Protein AF-A0A7R9ZGS0-F1 (afdb_monomer_lite)

Structure (mmCIF, N/CA/C/O backbone):
data_AF-A0A7R9ZGS0-F1
#
_entry.id   AF-A0A7R9ZGS0-F1
#
loop_
_atom_site.group_PDB
_atom_site.id
_atom_site.type_symbol
_atom_site.label_atom_id
_atom_site.label_alt_id
_atom_site.label_comp_id
_atom_site.label_asym_id
_atom_site.label_entity_id
_atom_site.label_seq_id
_atom_site.pdbx_PDB_ins_code
_atom_site.Cartn_x
_atom_site.Cartn_y
_atom_site.Cartn_z
_atom_site.occupancy
_atom_site.B_iso_or_equiv
_atom_site.auth_seq_id
_atom_site.auth_comp_id
_atom_site.auth_asym_id
_atom_site.auth_atom_id
_atom_site.pdbx_PDB_model_num
ATOM 1 N N . VAL A 1 1 ? 5.021 10.167 1.854 1.00 34.78 1 VAL A N 1
ATOM 2 C CA . VAL A 1 1 ? 4.762 11.298 0.928 1.00 34.78 1 VAL A CA 1
ATOM 3 C C . VAL A 1 1 ? 5.461 11.105 -0.419 1.00 34.78 1 VAL A C 1
ATOM 5 O O . VAL A 1 1 ? 4.816 11.327 -1.426 1.00 34.78 1 VAL A O 1
ATOM 8 N N . VAL A 1 2 ? 6.686 10.561 -0.477 1.00 29.55 2 VAL A N 1
ATOM 9 C CA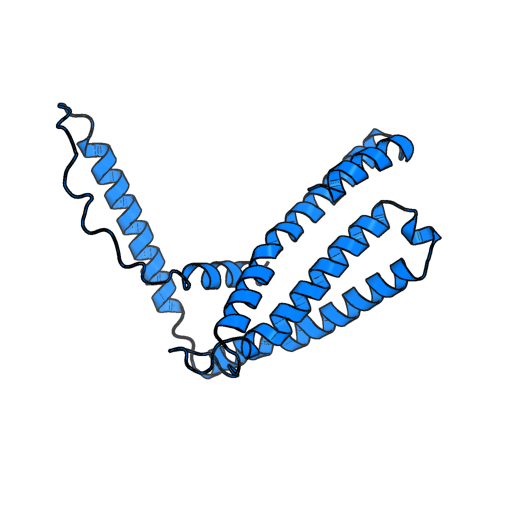 . VAL A 1 2 ? 7.397 10.299 -1.754 1.00 29.55 2 VAL A CA 1
ATOM 10 C C . VAL A 1 2 ? 6.778 9.170 -2.612 1.00 29.55 2 VAL A C 1
ATOM 12 O O . VAL A 1 2 ? 6.803 9.245 -3.833 1.00 29.55 2 VAL A O 1
ATOM 15 N N . SER A 1 3 ? 6.142 8.150 -2.019 1.00 31.11 3 SER A N 1
ATOM 16 C CA . SER A 1 3 ? 5.560 7.027 -2.791 1.00 31.11 3 SER A CA 1
ATOM 17 C C . SER A 1 3 ? 4.167 7.280 -3.384 1.00 31.11 3 SER A C 1
ATOM 19 O O . SER A 1 3 ? 3.707 6.477 -4.191 1.00 31.11 3 SER A O 1
ATOM 21 N N . PHE A 1 4 ? 3.474 8.356 -2.991 1.00 35.25 4 PHE A N 1
ATOM 22 C CA . PHE A 1 4 ? 2.125 8.636 -3.507 1.00 35.25 4 PHE A CA 1
ATOM 23 C C . PHE A 1 4 ? 2.173 9.295 -4.894 1.00 35.25 4 PHE A C 1
ATOM 25 O O . PHE A 1 4 ? 1.313 9.015 -5.724 1.00 35.25 4 PHE A O 1
ATOM 32 N N . GLU A 1 5 ? 3.225 10.068 -5.186 1.00 34.34 5 GLU A N 1
ATOM 33 C CA . GLU A 1 5 ? 3.389 10.722 -6.490 1.00 34.34 5 GLU A CA 1
ATOM 34 C C . GLU A 1 5 ? 3.695 9.742 -7.629 1.00 34.34 5 GLU A C 1
ATOM 36 O O . GLU A 1 5 ? 3.195 9.920 -8.736 1.00 34.34 5 GLU A O 1
ATOM 41 N N . GLN A 1 6 ? 4.423 8.648 -7.377 1.00 39.16 6 GLN A N 1
ATOM 42 C CA . GLN A 1 6 ? 4.693 7.644 -8.420 1.00 39.16 6 GLN A CA 1
ATOM 43 C C . GLN A 1 6 ? 3.421 6.951 -8.931 1.00 39.16 6 GLN A C 1
ATOM 45 O O . GLN A 1 6 ? 3.352 6.545 -10.091 1.00 39.16 6 GLN A O 1
ATOM 50 N N . LYS A 1 7 ? 2.386 6.852 -8.091 1.00 37.50 7 LYS A N 1
ATOM 51 C CA . LYS A 1 7 ? 1.120 6.204 -8.448 1.00 37.50 7 LYS A CA 1
ATOM 52 C C . LYS A 1 7 ? 0.329 6.990 -9.494 1.00 37.50 7 LYS A C 1
ATOM 54 O O . LYS A 1 7 ? -0.403 6.398 -10.281 1.00 37.50 7 LYS A O 1
ATOM 59 N N . GLN A 1 8 ? 0.488 8.311 -9.510 1.00 33.06 8 GLN A N 1
ATOM 60 C CA . GLN A 1 8 ? -0.283 9.202 -10.373 1.00 33.06 8 GLN A CA 1
ATOM 61 C C . GLN A 1 8 ? 0.219 9.195 -11.825 1.00 33.06 8 GLN A C 1
ATOM 63 O O . GLN A 1 8 ? -0.547 9.484 -12.742 1.00 33.06 8 GLN A O 1
ATOM 68 N N . TYR A 1 9 ? 1.471 8.788 -12.051 1.00 38.03 9 TYR A N 1
ATOM 69 C CA . TYR A 1 9 ? 2.039 8.669 -13.395 1.00 38.03 9 TYR A CA 1
ATOM 70 C C . TYR A 1 9 ? 1.658 7.363 -14.095 1.00 38.03 9 TYR A C 1
ATOM 72 O O . TYR A 1 9 ? 1.432 7.370 -15.301 1.00 38.03 9 TYR A O 1
ATOM 80 N N . PHE A 1 10 ? 1.504 6.262 -13.355 1.00 39.16 10 PHE A N 1
ATOM 81 C CA . PHE A 1 10 ? 1.237 4.955 -13.961 1.00 39.16 10 PHE A CA 1
ATOM 82 C C . PHE A 1 10 ? -0.197 4.814 -14.504 1.00 39.16 10 PHE A C 1
ATOM 84 O O . PHE A 1 10 ? -0.421 4.147 -15.509 1.00 39.16 10 PHE A O 1
ATOM 91 N N . VAL A 1 11 ? -1.173 5.492 -13.887 1.00 40.41 11 VAL A N 1
ATOM 92 C CA . VAL A 1 11 ? -2.586 5.442 -14.316 1.00 40.41 11 VAL A CA 1
ATOM 93 C C . VAL A 1 11 ? -2.835 6.262 -15.593 1.00 40.41 11 VAL A C 1
ATOM 95 O O . VAL A 1 11 ? -3.711 5.921 -16.380 1.00 40.41 11 VAL A O 1
ATOM 98 N N . ASN A 1 12 ? -2.028 7.293 -15.866 1.00 32.44 12 ASN A N 1
ATOM 99 C CA . ASN A 1 12 ? -2.207 8.147 -17.049 1.00 32.44 12 ASN A CA 1
ATOM 100 C C . ASN A 1 12 ? -1.561 7.592 -18.332 1.00 32.44 12 ASN A C 1
ATOM 102 O O . ASN A 1 12 ? -1.788 8.140 -19.409 1.00 32.44 12 ASN A O 1
ATOM 106 N N . SER A 1 13 ? -0.776 6.513 -18.248 1.00 36.22 13 SER A N 1
ATOM 107 C CA . SER A 1 13 ? -0.133 5.883 -19.414 1.00 36.22 13 SER A CA 1
ATOM 108 C C . SER A 1 13 ? -0.947 4.738 -20.021 1.00 36.22 13 SER A C 1
ATOM 110 O O . SER A 1 13 ? -0.598 4.246 -21.090 1.00 36.22 13 SER A O 1
ATOM 112 N N .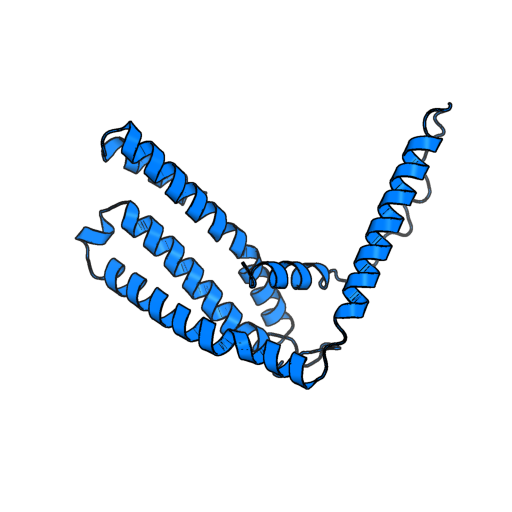 PHE A 1 14 ? -2.039 4.328 -19.372 1.00 40.94 14 PHE A N 1
ATOM 113 C CA . PHE A 1 14 ? -2.861 3.185 -19.773 1.00 40.94 14 PHE A CA 1
ATOM 114 C C . PHE A 1 14 ? -4.237 3.631 -20.283 1.00 40.94 14 PHE A C 1
AT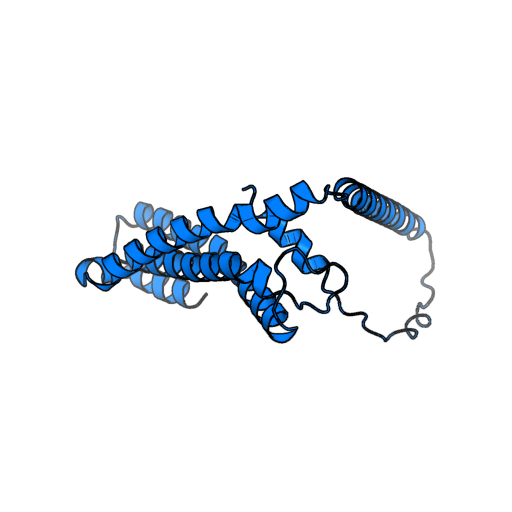OM 116 O O . PHE A 1 14 ? -5.277 3.118 -19.882 1.00 40.94 14 PHE A O 1
ATOM 123 N N . SER A 1 15 ? -4.248 4.623 -21.174 1.00 30.03 15 SER A N 1
ATOM 124 C CA . SER A 1 15 ? -5.396 4.819 -22.055 1.00 30.03 15 SER A CA 1
ATOM 125 C C . SER A 1 15 ? -5.156 3.957 -23.297 1.00 30.03 15 SER A C 1
ATOM 127 O O . SER A 1 15 ? -4.202 4.235 -24.032 1.00 30.03 15 SER A O 1
ATOM 129 N N . PRO A 1 16 ? -5.940 2.892 -23.547 1.00 34.31 16 PRO A N 1
ATOM 130 C CA . PRO A 1 16 ? -5.864 2.194 -24.823 1.00 34.31 16 PRO A CA 1
ATOM 131 C C . PRO A 1 16 ? -6.170 3.195 -25.952 1.00 34.31 16 PRO A C 1
ATOM 133 O O . PRO A 1 16 ? -6.949 4.129 -25.743 1.00 34.31 16 PRO A O 1
ATOM 136 N N . PRO A 1 17 ? -5.602 3.040 -27.162 1.00 37.16 17 PRO A N 1
ATOM 137 C CA . PRO A 1 17 ? -6.008 3.851 -28.297 1.00 37.16 17 PRO A CA 1
ATOM 138 C C . PRO A 1 17 ? -7.429 3.440 -28.688 1.00 37.16 17 PRO A C 1
ATOM 140 O O . PRO A 1 17 ? -7.644 2.558 -29.521 1.00 37.16 17 PRO A O 1
ATOM 143 N N . THR A 1 18 ? -8.421 4.072 -28.067 1.00 36.41 18 THR A N 1
ATOM 144 C CA . THR A 1 18 ? -9.817 3.958 -28.464 1.00 36.41 18 THR A CA 1
ATOM 145 C C . THR A 1 18 ? -9.934 4.561 -29.860 1.00 36.41 18 THR A C 1
ATOM 147 O O . THR A 1 18 ? -10.017 5.774 -30.048 1.00 36.41 18 THR A O 1
ATOM 150 N N . LYS A 1 19 ? -9.906 3.697 -30.878 1.00 46.72 19 LYS A N 1
ATOM 151 C CA . LYS A 1 19 ? -10.499 4.004 -32.179 1.00 46.72 19 LYS A CA 1
ATOM 152 C C . LYS A 1 19 ? -11.974 4.353 -31.939 1.00 46.72 19 LYS A C 1
ATOM 154 O O . LYS A 1 19 ? -12.621 3.660 -31.163 1.00 46.72 19 LYS A O 1
ATOM 159 N N . LEU A 1 20 ? -12.474 5.365 -32.661 1.00 41.56 20 LEU A N 1
ATOM 160 C CA . LEU A 1 20 ? -13.801 6.025 -32.597 1.00 41.56 20 LEU A CA 1
ATOM 161 C C . LEU A 1 20 ? -13.767 7.293 -31.724 1.00 41.56 20 LEU A C 1
ATOM 163 O O . LEU A 1 20 ? -13.728 7.225 -30.507 1.00 41.56 20 LEU A O 1
ATOM 167 N N . ARG A 1 21 ? -13.806 8.504 -32.291 1.00 39.44 21 ARG A N 1
ATOM 168 C CA . ARG A 1 21 ? -14.975 9.029 -33.015 1.00 39.44 21 ARG A CA 1
ATOM 169 C C . ARG A 1 21 ? -14.570 10.219 -33.902 1.00 39.44 21 ARG A C 1
ATOM 171 O O . ARG A 1 21 ? -14.393 11.330 -33.419 1.00 39.44 21 ARG A O 1
ATOM 178 N N . ALA A 1 22 ? -14.502 10.008 -35.214 1.00 38.19 22 ALA A N 1
ATOM 179 C CA . ALA A 1 22 ? -14.403 11.074 -36.219 1.00 38.19 22 ALA A CA 1
ATOM 180 C C . ALA A 1 22 ? -15.781 11.697 -36.563 1.00 38.19 22 ALA A C 1
ATOM 182 O O . ALA A 1 22 ? -15.993 12.188 -37.664 1.00 38.19 22 ALA A O 1
ATOM 183 N N . SER A 1 23 ? -16.751 11.660 -35.643 1.00 42.78 23 SER A N 1
ATOM 184 C CA . SER A 1 23 ? -18.153 12.022 -35.913 1.00 42.78 23 SER A CA 1
ATOM 185 C C . SER A 1 23 ? -18.768 12.933 -34.845 1.00 42.78 23 SER A C 1
ATOM 187 O O . SER A 1 23 ? -19.890 12.722 -34.391 1.00 42.78 23 SER A O 1
ATOM 189 N N . GLN A 1 24 ? -18.036 13.974 -34.439 1.00 42.84 24 GLN A N 1
ATOM 190 C CA . GLN A 1 24 ? -18.572 15.090 -33.635 1.00 42.84 24 GLN A CA 1
ATOM 191 C C . GLN A 1 24 ? -18.273 16.469 -34.251 1.00 42.84 24 GLN A C 1
ATOM 193 O O . GLN A 1 24 ? -18.355 17.484 -33.571 1.00 42.84 24 GLN A O 1
ATOM 198 N N . LEU A 1 25 ? -17.954 16.534 -35.549 1.00 41.81 25 LEU A N 1
ATOM 199 C CA . LEU A 1 25 ? -17.671 17.804 -36.235 1.00 41.81 25 LEU A CA 1
ATOM 200 C C . LEU A 1 25 ? -18.922 18.501 -36.791 1.00 41.81 25 LEU A C 1
ATOM 202 O O . LEU A 1 25 ? -18.803 19.455 -37.550 1.00 41.81 25 LEU A O 1
ATOM 206 N N . ASN A 1 26 ? -20.128 18.045 -36.447 1.00 41.91 26 ASN A N 1
ATOM 207 C CA . ASN A 1 26 ? -21.338 18.614 -37.026 1.00 41.91 26 ASN A CA 1
ATOM 208 C C . ASN A 1 26 ? -22.511 18.596 -36.045 1.00 41.91 26 ASN A C 1
ATOM 210 O O . ASN A 1 26 ? -23.359 17.715 -36.115 1.00 41.91 26 ASN A O 1
ATOM 214 N N . GLN A 1 27 ? -22.508 19.540 -35.100 1.00 45.31 27 GLN A N 1
ATOM 215 C CA . GLN A 1 27 ? -23.708 20.167 -34.526 1.00 45.31 27 GLN A CA 1
ATOM 216 C C . GLN A 1 27 ? -23.286 21.250 -33.520 1.00 45.31 27 GLN A C 1
ATOM 218 O O . GLN A 1 27 ? -23.394 21.098 -32.307 1.00 45.31 27 GLN A O 1
ATOM 223 N N . GLN A 1 28 ? -22.801 22.384 -34.024 1.00 41.00 28 GLN A N 1
ATOM 224 C CA . GLN A 1 28 ? -22.769 23.618 -33.240 1.00 41.00 28 GLN A CA 1
ATOM 225 C C . GLN A 1 28 ? -23.588 24.673 -33.980 1.00 41.00 28 GLN A C 1
ATOM 227 O O . GLN A 1 28 ? -23.135 25.317 -34.921 1.00 41.00 28 GLN A O 1
ATOM 232 N N . LYS A 1 29 ? -24.854 24.760 -33.564 1.00 40.69 29 LYS A N 1
ATOM 233 C CA . LYS A 1 29 ? -25.824 25.785 -33.952 1.00 40.69 29 LYS A CA 1
ATOM 234 C C . LYS A 1 29 ? -25.262 27.166 -33.569 1.00 40.69 29 LYS A C 1
ATOM 236 O O . LYS A 1 29 ? -24.751 27.299 -32.455 1.00 40.69 29 LYS A O 1
ATOM 241 N N . PRO A 1 30 ? -25.335 28.184 -34.442 1.00 41.28 30 PRO A N 1
ATOM 242 C CA . PRO A 1 30 ? -24.741 29.482 -34.163 1.00 41.28 30 PRO A CA 1
ATOM 243 C C . PRO A 1 30 ? -25.625 30.235 -33.166 1.00 41.28 30 PRO A C 1
ATOM 245 O O . PRO A 1 30 ? -26.750 30.611 -33.485 1.00 41.28 30 PRO A O 1
ATOM 248 N N . ILE A 1 31 ? -25.121 30.439 -31.948 1.00 48.91 31 ILE A N 1
ATOM 249 C CA . ILE A 1 31 ? -25.657 31.434 -31.016 1.00 48.91 31 ILE A CA 1
ATOM 250 C C . ILE A 1 31 ? -24.770 32.669 -31.149 1.00 48.91 31 ILE A C 1
ATOM 252 O O . ILE A 1 31 ? -23.561 32.630 -30.923 1.00 48.91 31 ILE A O 1
ATOM 256 N N . THR A 1 32 ? -25.391 33.749 -31.598 1.00 48.12 32 THR A N 1
ATOM 257 C CA . THR A 1 32 ? -24.817 35.076 -31.785 1.00 48.12 32 THR A CA 1
ATOM 258 C C . THR A 1 32 ? -24.399 35.733 -30.468 1.00 48.12 32 THR A C 1
ATOM 260 O O . THR A 1 32 ? -25.123 35.686 -29.480 1.00 48.12 32 THR A O 1
ATOM 263 N N . SER A 1 33 ? -23.297 36.482 -30.570 1.00 44.34 33 SER A N 1
ATOM 264 C CA . SER A 1 33 ? -22.975 37.720 -29.843 1.00 44.34 33 SER A CA 1
ATOM 265 C C . SER A 1 33 ? -21.997 37.659 -28.651 1.00 44.34 33 SER A C 1
ATOM 267 O O . SER A 1 33 ? -22.342 37.429 -27.496 1.00 44.34 33 SER A O 1
ATOM 269 N N . THR A 1 34 ? -20.740 37.970 -28.993 1.00 48.94 34 THR A N 1
ATOM 270 C CA . THR A 1 34 ? -19.812 38.913 -28.321 1.00 48.94 34 THR A CA 1
ATOM 271 C C . THR A 1 34 ? -19.234 38.637 -26.927 1.00 48.94 34 THR A C 1
ATOM 273 O O . THR A 1 34 ? -18.293 39.332 -26.568 1.00 48.94 34 THR A O 1
ATOM 276 N N . ALA A 1 35 ? -19.656 37.611 -26.181 1.00 47.62 35 ALA A N 1
ATOM 277 C CA . ALA A 1 35 ? -18.989 37.217 -24.917 1.00 47.62 35 ALA A CA 1
ATOM 278 C C . ALA A 1 35 ? -18.091 35.961 -25.039 1.00 47.62 35 ALA A C 1
ATOM 280 O O . ALA A 1 35 ? -17.424 35.549 -24.093 1.00 47.62 35 ALA A O 1
ATOM 281 N N . HIS A 1 36 ? -18.072 35.325 -26.213 1.00 48.19 36 HIS A N 1
ATOM 282 C CA . HIS A 1 36 ? -17.522 33.977 -26.406 1.00 48.19 36 HIS A CA 1
ATOM 283 C C . HIS A 1 36 ? -16.053 33.924 -26.866 1.00 48.19 36 HIS A C 1
ATOM 285 O O . HIS A 1 36 ? -15.457 32.843 -26.897 1.00 48.19 36 HIS A O 1
ATOM 291 N N . THR A 1 37 ? -15.466 35.063 -27.241 1.00 53.09 37 THR A N 1
ATOM 292 C CA . THR A 1 37 ? -14.063 35.163 -27.675 1.00 53.09 37 THR A CA 1
ATOM 293 C C . THR A 1 37 ? -13.084 35.128 -26.503 1.00 53.09 37 THR A C 1
ATOM 295 O O . THR A 1 37 ? -11.995 34.585 -26.663 1.00 53.09 37 THR A O 1
ATOM 298 N N . ASP A 1 38 ? -13.492 35.604 -25.323 1.00 53.66 38 ASP A N 1
ATOM 299 C CA . ASP A 1 38 ? -12.622 35.717 -24.142 1.00 53.66 38 ASP A CA 1
ATOM 300 C C . ASP A 1 38 ? -12.478 34.387 -23.371 1.00 53.66 38 ASP A C 1
ATOM 302 O O . ASP A 1 38 ? -11.402 33.990 -22.930 1.00 53.66 38 ASP A O 1
ATOM 306 N N . VAL A 1 39 ? -13.548 33.586 -23.308 1.00 59.41 39 VAL A N 1
ATOM 307 C CA . VAL A 1 39 ? -13.488 3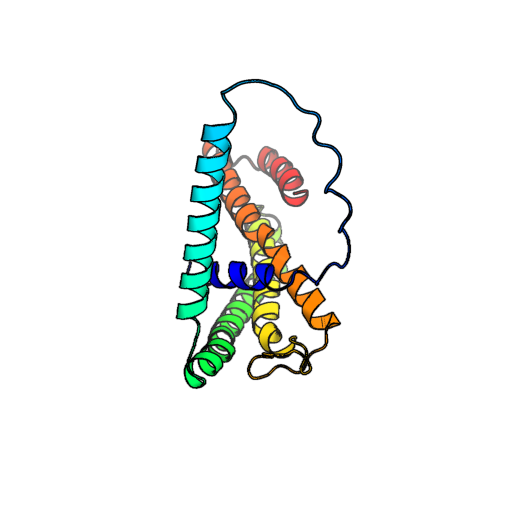2.243 -22.697 1.00 59.41 39 VAL A CA 1
ATOM 308 C C . VAL A 1 39 ? -12.657 31.282 -23.555 1.00 59.41 39 VAL A C 1
ATOM 310 O O . VAL A 1 39 ? -11.927 30.442 -23.031 1.00 59.41 39 VAL A O 1
ATOM 313 N N . ARG A 1 40 ? -12.724 31.402 -24.889 1.00 60.44 40 ARG A N 1
ATOM 314 C CA . ARG A 1 40 ? -11.933 30.553 -25.794 1.00 60.44 40 ARG A CA 1
ATOM 315 C C . ARG A 1 40 ? -10.441 30.850 -25.702 1.00 60.44 40 ARG A C 1
ATOM 317 O O . ARG A 1 40 ? -9.669 29.896 -25.684 1.00 60.44 40 ARG A O 1
ATOM 324 N N . SER A 1 41 ? -10.036 32.118 -25.621 1.00 61.19 41 SER A N 1
ATOM 325 C CA . SER A 1 41 ? -8.628 32.494 -25.441 1.00 61.19 41 SER A CA 1
ATOM 326 C C . SER A 1 41 ? -8.100 32.056 -24.071 1.00 61.19 41 SER A C 1
ATOM 328 O O . SER A 1 41 ? -6.994 31.519 -24.014 1.00 61.19 41 SER A O 1
ATOM 330 N N . ALA A 1 42 ? -8.898 32.168 -23.001 1.00 63.91 42 ALA A N 1
ATOM 331 C CA . ALA A 1 42 ? -8.538 31.682 -21.665 1.00 63.91 42 ALA A CA 1
ATOM 332 C C . ALA A 1 42 ? -8.351 30.153 -21.617 1.00 63.91 42 ALA A C 1
ATOM 334 O O . ALA A 1 42 ? -7.345 29.662 -21.102 1.00 63.91 42 ALA A O 1
ATOM 335 N N . VAL A 1 43 ? -9.263 29.388 -22.228 1.00 68.25 43 VAL A N 1
ATOM 336 C CA . VAL A 1 43 ? -9.162 27.919 -22.314 1.00 68.25 43 VAL A CA 1
ATOM 337 C C . VAL A 1 43 ? -7.979 27.486 -23.190 1.00 68.25 43 VAL A C 1
ATOM 339 O O . VAL A 1 43 ? -7.289 26.524 -22.855 1.00 68.25 43 VAL A O 1
ATOM 342 N N . LEU A 1 44 ? -7.681 28.203 -24.279 1.00 72.81 44 LEU A N 1
ATOM 343 C CA . LEU A 1 44 ? -6.499 27.941 -25.111 1.00 72.81 44 LEU A CA 1
ATOM 344 C C . LEU A 1 44 ? -5.197 28.224 -24.354 1.00 72.81 44 LEU A C 1
ATOM 346 O O . LEU A 1 44 ? -4.286 27.402 -24.405 1.00 72.81 44 LEU A O 1
ATOM 350 N N . GLN A 1 45 ? -5.129 29.327 -23.602 1.00 74.06 45 GLN A N 1
ATOM 351 C CA . GLN A 1 45 ? -4.000 29.648 -22.719 1.00 74.06 45 GLN A CA 1
ATOM 352 C C . GLN A 1 45 ? -3.796 28.561 -21.660 1.00 74.06 45 GLN A C 1
ATOM 354 O O . GLN A 1 45 ? -2.667 28.128 -21.427 1.00 74.06 45 GLN A O 1
ATOM 359 N N . GLN A 1 46 ? -4.880 28.077 -21.050 1.00 74.00 46 GLN A N 1
ATOM 360 C CA . GLN A 1 46 ? -4.821 27.047 -20.019 1.00 74.00 46 GLN A CA 1
ATOM 361 C C . GLN A 1 46 ? -4.395 25.689 -20.590 1.00 74.00 46 GLN A C 1
ATOM 363 O O . GLN A 1 46 ? -3.496 25.056 -20.041 1.00 74.00 46 GLN A O 1
ATOM 368 N N . ASN A 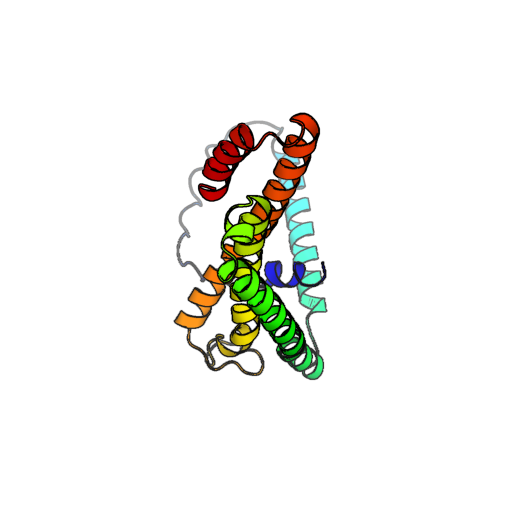1 47 ? -4.935 25.285 -21.741 1.00 70.62 47 ASN A N 1
ATOM 369 C CA . ASN A 1 47 ? -4.513 24.067 -22.435 1.00 70.62 47 ASN A CA 1
ATOM 370 C C . ASN A 1 47 ? -3.057 24.147 -22.912 1.00 70.62 47 ASN A C 1
ATOM 372 O O . ASN A 1 47 ? -2.341 23.151 -22.849 1.00 70.62 47 ASN A O 1
ATOM 376 N N . LEU A 1 48 ? -2.581 25.313 -23.357 1.00 77.88 48 LEU A N 1
ATOM 377 C CA . LEU A 1 48 ? -1.184 25.490 -23.755 1.00 77.88 48 LEU A CA 1
ATOM 378 C C . LEU A 1 48 ? -0.242 25.354 -22.551 1.00 77.88 48 LEU A C 1
ATOM 380 O O . LEU A 1 48 ? 0.765 24.659 -22.646 1.00 77.88 48 LEU A O 1
ATOM 384 N N . ARG A 1 49 ? -0.597 25.954 -21.404 1.00 75.25 49 ARG A N 1
ATOM 385 C CA . ARG A 1 49 ? 0.157 25.807 -20.148 1.00 75.25 49 ARG A CA 1
ATOM 386 C C . ARG A 1 49 ? 0.177 24.358 -19.670 1.00 75.25 49 ARG A C 1
ATOM 388 O O . ARG A 1 49 ? 1.241 23.863 -19.321 1.00 75.25 49 ARG A O 1
ATOM 395 N N . ILE A 1 50 ? -0.962 23.666 -19.713 1.00 73.56 50 ILE A N 1
ATOM 396 C CA . ILE A 1 50 ? -1.059 22.244 -19.351 1.00 73.56 50 ILE A CA 1
ATOM 397 C C . ILE A 1 50 ? -0.178 21.392 -20.275 1.00 73.56 50 ILE A C 1
ATOM 399 O O . ILE A 1 50 ? 0.621 20.597 -19.791 1.00 73.56 50 ILE A O 1
ATOM 403 N N . ASN A 1 51 ? -0.242 21.603 -21.593 1.00 70.69 51 ASN A N 1
ATOM 404 C CA . ASN A 1 51 ? 0.587 20.872 -22.556 1.00 70.69 51 ASN A CA 1
ATOM 405 C C . ASN A 1 51 ? 2.088 21.160 -22.388 1.00 70.69 51 ASN A C 1
ATOM 407 O O . ASN A 1 51 ? 2.907 20.255 -22.548 1.00 70.69 51 ASN A O 1
ATOM 411 N N . LEU A 1 52 ? 2.462 22.397 -22.048 1.00 72.25 52 LEU A N 1
ATOM 412 C CA . LEU A 1 52 ? 3.854 22.781 -21.809 1.00 72.25 52 LEU A CA 1
ATOM 413 C C . LEU A 1 52 ? 4.398 22.157 -20.515 1.00 72.25 52 LEU A C 1
ATOM 415 O O . LEU A 1 52 ? 5.511 21.642 -20.514 1.00 72.25 52 LEU A O 1
ATOM 419 N N . VAL A 1 53 ? 3.599 22.143 -19.442 1.00 72.94 53 VAL A N 1
ATOM 420 C CA . VAL A 1 53 ? 3.947 21.483 -18.173 1.00 72.94 53 VAL A CA 1
ATOM 421 C C . VAL A 1 53 ? 4.047 19.969 -18.364 1.00 72.94 53 VAL A C 1
ATOM 423 O O . VAL A 1 53 ? 5.036 19.377 -17.945 1.00 72.94 53 VAL A O 1
ATOM 426 N N . CYS A 1 54 ? 3.107 19.339 -19.076 1.00 62.09 54 CYS A N 1
ATOM 427 C CA . CYS A 1 54 ? 3.191 17.912 -19.405 1.00 62.09 54 CYS A CA 1
ATOM 428 C C . CYS A 1 54 ? 4.448 17.572 -20.220 1.00 62.09 54 CYS A C 1
ATOM 430 O O . CYS A 1 54 ? 5.117 16.584 -19.921 1.00 62.09 54 CYS A O 1
ATOM 432 N N . ARG A 1 55 ? 4.822 18.404 -21.203 1.00 61.25 55 ARG A N 1
ATOM 433 C CA . ARG A 1 55 ? 6.060 18.202 -21.973 1.00 61.25 55 ARG A CA 1
ATOM 434 C C . ARG A 1 55 ? 7.320 18.430 -21.139 1.00 61.25 55 ARG A C 1
ATOM 436 O O . ARG A 1 55 ? 8.266 17.662 -21.276 1.00 61.25 55 ARG A O 1
ATOM 443 N N . ALA A 1 56 ? 7.335 19.432 -20.260 1.00 59.91 56 ALA A N 1
ATOM 444 C CA . ALA A 1 56 ? 8.454 19.669 -19.348 1.00 59.91 56 ALA A CA 1
ATOM 445 C C . ALA A 1 56 ? 8.647 18.500 -18.364 1.00 59.91 56 ALA A C 1
ATOM 447 O O . ALA A 1 56 ? 9.780 18.114 -18.093 1.00 59.91 56 ALA A O 1
ATOM 448 N N . ILE A 1 57 ? 7.554 17.883 -17.904 1.00 59.41 57 ILE A N 1
ATOM 449 C CA . ILE A 1 57 ? 7.586 16.675 -17.067 1.00 59.41 57 ILE A CA 1
ATOM 450 C C . ILE A 1 57 ? 8.083 15.447 -17.857 1.00 59.41 57 ILE A C 1
ATOM 452 O O . ILE A 1 57 ? 8.801 14.619 -17.307 1.00 59.41 57 ILE A O 1
ATOM 456 N N . GLN A 1 58 ? 7.771 15.325 -19.154 1.00 55.28 58 GLN A N 1
ATOM 457 C CA . GLN A 1 58 ? 8.291 14.221 -19.978 1.00 55.28 58 GLN A CA 1
ATOM 458 C C . GLN A 1 58 ? 9.801 14.316 -20.247 1.00 55.28 58 GLN A C 1
ATOM 460 O O . GLN A 1 58 ? 10.453 13.285 -20.398 1.00 55.28 58 GLN A O 1
ATOM 465 N N . VAL A 1 59 ? 10.377 15.523 -20.296 1.00 55.19 59 VAL A N 1
ATOM 466 C CA . VAL A 1 59 ? 11.813 15.713 -20.577 1.00 55.19 59 VAL A CA 1
ATOM 467 C C . VAL A 1 59 ? 12.693 15.436 -19.347 1.00 55.19 59 VAL A C 1
ATOM 469 O O . VAL A 1 59 ? 13.843 15.035 -19.505 1.00 55.19 59 VAL A O 1
ATOM 472 N N . THR A 1 60 ? 12.171 15.549 -18.122 1.00 49.47 60 THR A N 1
ATOM 473 C CA . THR A 1 60 ? 12.939 15.267 -16.891 1.00 49.47 60 THR A CA 1
ATOM 474 C C . THR A 1 60 ? 13.036 13.778 -16.528 1.00 49.47 60 THR A C 1
ATOM 476 O O . THR A 1 60 ? 13.784 13.431 -15.617 1.00 49.47 60 THR A O 1
ATOM 479 N N . MET A 1 61 ? 12.346 12.883 -17.248 1.00 58.25 61 MET A N 1
ATOM 480 C CA . MET A 1 61 ? 12.357 11.427 -17.011 1.00 58.25 61 MET A CA 1
ATOM 481 C C . MET A 1 61 ? 13.155 10.624 -18.053 1.00 58.25 61 MET A C 1
ATOM 483 O O . MET A 1 61 ? 12.918 9.434 -18.245 1.00 58.25 61 MET A O 1
ATOM 487 N N . GLN A 1 62 ? 14.155 11.225 -18.699 1.00 58.28 62 GLN A N 1
ATOM 488 C CA . GLN A 1 62 ? 15.222 10.448 -19.346 1.00 58.28 62 GLN A CA 1
ATOM 489 C C . GLN A 1 62 ? 16.174 9.945 -18.253 1.00 58.28 62 GLN A C 1
ATOM 491 O O . GLN A 1 62 ? 17.292 10.431 -18.089 1.00 58.28 62 GLN A O 1
ATOM 496 N N . LEU A 1 63 ? 15.681 9.028 -17.420 1.00 68.44 63 LEU A N 1
ATOM 497 C CA . LEU A 1 63 ? 16.502 8.388 -16.407 1.00 68.44 63 LEU A CA 1
ATOM 498 C C . LEU A 1 63 ? 17.578 7.555 -17.089 1.00 68.44 63 LEU A C 1
ATOM 500 O O . LEU A 1 63 ? 17.288 6.769 -17.990 1.00 68.44 63 LEU A O 1
ATOM 504 N N . THR A 1 64 ? 18.813 7.694 -16.613 1.00 78.44 64 THR A N 1
ATOM 505 C CA . THR A 1 64 ? 19.895 6.804 -17.045 1.00 78.44 64 THR A CA 1
ATOM 506 C C . THR A 1 64 ? 19.544 5.359 -16.700 1.00 78.44 64 THR A C 1
ATOM 508 O O . THR A 1 64 ? 18.853 5.086 -15.715 1.00 78.44 64 THR A O 1
ATOM 511 N N . ASP A 1 65 ? 20.063 4.404 -17.471 1.00 78.25 65 ASP A N 1
ATOM 512 C CA . ASP A 1 65 ? 19.766 2.977 -17.289 1.00 78.25 65 ASP A CA 1
ATOM 513 C C . ASP A 1 65 ? 20.007 2.485 -15.854 1.00 78.25 65 ASP A C 1
ATOM 515 O O . ASP A 1 65 ? 19.263 1.649 -15.337 1.00 78.25 65 ASP A O 1
ATOM 519 N N . GLY A 1 66 ? 21.019 3.038 -15.176 1.00 79.38 66 GLY A N 1
ATOM 520 C CA . GLY A 1 66 ? 21.298 2.753 -13.768 1.00 79.38 66 GLY A CA 1
ATOM 521 C C . GLY A 1 66 ? 20.201 3.244 -12.818 1.00 79.38 66 GLY A C 1
ATOM 522 O O . GLY A 1 66 ? 19.821 2.526 -11.894 1.00 79.38 66 GLY A O 1
ATOM 523 N N . GLN A 1 67 ? 19.640 4.428 -13.066 1.00 81.00 67 GLN A N 1
ATOM 524 C CA . GLN A 1 67 ? 18.542 4.979 -12.270 1.00 81.00 67 GLN A CA 1
ATOM 525 C C . GLN A 1 67 ? 17.252 4.173 -12.481 1.00 81.00 67 GLN A C 1
ATOM 527 O O . GLN A 1 67 ? 16.563 3.866 -11.509 1.00 81.00 67 GLN A O 1
ATOM 532 N N . ASN A 1 68 ? 16.970 3.744 -13.716 1.00 78.31 68 ASN A N 1
ATOM 533 C CA . ASN A 1 68 ? 15.819 2.887 -14.027 1.00 78.31 68 ASN A CA 1
ATOM 534 C C . ASN A 1 68 ? 15.896 1.533 -13.308 1.00 78.31 68 ASN A C 1
ATOM 536 O O . ASN A 1 68 ? 14.902 1.063 -12.751 1.00 78.31 68 ASN A O 1
ATOM 540 N N . LYS A 1 69 ? 17.089 0.927 -13.246 1.00 80.31 69 LYS A N 1
ATOM 541 C CA . LYS A 1 69 ? 17.318 -0.290 -12.452 1.00 80.31 69 LYS A CA 1
ATOM 542 C C . LYS A 1 69 ? 17.113 -0.029 -10.962 1.00 80.31 69 LYS A C 1
ATOM 544 O O . LYS A 1 69 ? 16.415 -0.793 -10.301 1.00 80.31 69 LYS A O 1
ATOM 549 N N . ALA A 1 70 ? 17.674 1.055 -10.430 1.00 84.44 70 ALA A N 1
ATOM 550 C CA . ALA A 1 70 ? 17.540 1.386 -9.015 1.00 84.44 70 ALA A CA 1
ATOM 551 C C . ALA A 1 70 ? 16.069 1.565 -8.602 1.00 84.44 70 ALA A C 1
ATOM 553 O O . ALA A 1 70 ? 15.660 1.015 -7.584 1.00 84.44 70 ALA A O 1
ATOM 554 N N . LEU A 1 71 ? 15.251 2.243 -9.410 1.00 81.31 71 LEU A N 1
ATOM 555 C CA . LEU A 1 71 ? 13.818 2.420 -9.146 1.00 81.31 71 LEU A CA 1
ATOM 556 C C . LEU A 1 71 ? 13.022 1.115 -9.144 1.00 81.31 71 LEU A C 1
ATOM 558 O O . LEU A 1 71 ? 12.089 0.979 -8.356 1.00 81.31 71 LEU A O 1
ATOM 562 N N . ALA A 1 72 ? 13.403 0.142 -9.972 1.00 81.12 72 ALA A N 1
ATOM 563 C CA . ALA A 1 72 ? 12.755 -1.166 -9.990 1.00 81.12 72 ALA A CA 1
ATOM 564 C C . ALA A 1 72 ? 13.026 -1.975 -8.704 1.00 81.12 72 ALA A C 1
ATOM 566 O O . ALA A 1 72 ? 12.152 -2.697 -8.217 1.00 81.12 72 ALA A O 1
ATOM 567 N N . PHE A 1 73 ? 14.227 -1.852 -8.127 1.00 83.00 73 PHE A N 1
ATOM 568 C CA . PHE A 1 73 ? 14.641 -2.641 -6.959 1.00 83.00 73 PHE A CA 1
ATOM 569 C C . PHE A 1 73 ? 14.478 -1.921 -5.616 1.00 83.00 73 PHE A C 1
ATOM 571 O O . PHE A 1 73 ? 14.228 -2.585 -4.611 1.00 83.00 73 PHE A O 1
ATOM 578 N N . ALA A 1 74 ? 14.551 -0.590 -5.584 1.00 87.12 74 ALA A N 1
ATOM 579 C CA . ALA A 1 74 ? 14.429 0.218 -4.371 1.00 87.12 74 ALA A CA 1
ATOM 580 C C . ALA A 1 74 ? 13.171 -0.067 -3.523 1.00 87.12 74 ALA A C 1
ATOM 582 O O . ALA A 1 74 ? 13.305 -0.153 -2.300 1.00 87.12 74 ALA A O 1
ATOM 583 N N . PRO A 1 75 ? 11.959 -0.256 -4.091 1.00 86.00 75 PRO A N 1
ATOM 584 C CA . PRO A 1 75 ? 10.775 -0.488 -3.268 1.00 86.00 75 PRO A CA 1
ATOM 585 C C . PRO A 1 75 ? 10.722 -1.898 -2.662 1.00 86.00 75 PRO A C 1
ATOM 587 O O . PRO A 1 75 ? 10.003 -2.097 -1.687 1.00 86.00 75 PRO A O 1
ATOM 590 N N . LYS A 1 76 ? 11.481 -2.876 -3.179 1.00 86.94 76 LYS A N 1
ATOM 591 C CA . LYS A 1 76 ? 11.407 -4.279 -2.734 1.00 86.94 76 LYS A CA 1
ATOM 592 C C . LYS A 1 76 ? 11.772 -4.481 -1.252 1.00 86.94 76 LYS A C 1
ATOM 594 O O . LYS A 1 76 ? 10.938 -5.040 -0.541 1.00 86.94 76 LYS A O 1
ATOM 599 N N . PRO A 1 77 ? 12.938 -4.030 -0.739 1.00 89.81 77 PRO A N 1
ATOM 600 C CA . PRO A 1 77 ? 13.282 -4.216 0.676 1.00 89.81 77 PRO A CA 1
ATOM 601 C C . PRO A 1 77 ? 12.363 -3.432 1.622 1.00 89.81 77 PRO A C 1
ATOM 603 O O . PRO A 1 77 ? 12.059 -3.890 2.721 1.00 89.81 77 PRO A O 1
ATOM 606 N N . SER A 1 78 ? 11.874 -2.262 1.200 1.00 89.19 78 SER A N 1
ATOM 607 C CA . SER A 1 78 ? 10.897 -1.505 1.989 1.00 89.19 78 SER A CA 1
ATOM 608 C C . SER A 1 78 ? 9.557 -2.245 2.060 1.00 89.19 78 SER A C 1
ATOM 610 O O . SER A 1 78 ? 8.974 -2.356 3.139 1.00 89.19 78 SER A O 1
ATOM 612 N N . ALA A 1 79 ? 9.107 -2.818 0.941 1.00 87.62 79 ALA A N 1
ATOM 613 C CA . ALA A 1 79 ? 7.868 -3.578 0.875 1.00 87.62 79 ALA A CA 1
ATOM 614 C C . ALA A 1 79 ? 7.917 -4.851 1.732 1.00 87.62 79 ALA A C 1
ATOM 616 O O . ALA A 1 79 ? 6.932 -5.137 2.411 1.00 87.62 79 ALA A O 1
ATOM 617 N N . THR A 1 80 ? 9.037 -5.585 1.757 1.00 90.94 80 THR A N 1
ATOM 618 C CA . THR A 1 80 ? 9.171 -6.799 2.583 1.00 90.94 80 THR A CA 1
ATOM 619 C C . THR A 1 80 ? 9.155 -6.483 4.076 1.00 90.94 80 THR A C 1
ATOM 621 O O . THR A 1 80 ? 8.462 -7.164 4.833 1.00 90.94 80 THR A O 1
ATOM 624 N N . LEU A 1 81 ? 9.839 -5.420 4.511 1.00 92.06 81 LEU A N 1
ATOM 625 C CA . LEU A 1 81 ? 9.810 -4.991 5.910 1.00 92.06 81 LEU A CA 1
ATOM 626 C C . LEU A 1 81 ? 8.394 -4.575 6.338 1.00 92.06 81 LEU A C 1
ATOM 628 O O . LEU A 1 81 ? 7.907 -4.999 7.388 1.00 92.06 81 LEU A O 1
ATOM 632 N N . SER A 1 82 ? 7.700 -3.798 5.500 1.00 92.12 82 SER A N 1
ATOM 633 C CA . SER A 1 82 ? 6.306 -3.414 5.750 1.00 92.12 82 SER A CA 1
ATOM 634 C C . SER A 1 82 ? 5.353 -4.610 5.746 1.00 92.12 82 SER A C 1
ATOM 636 O O . SER A 1 82 ? 4.413 -4.635 6.545 1.00 92.12 82 SER A O 1
ATOM 638 N N . PHE A 1 83 ? 5.604 -5.614 4.903 1.00 91.75 83 PHE A N 1
ATOM 639 C CA . PHE A 1 83 ? 4.821 -6.846 4.868 1.00 91.75 83 PHE A CA 1
ATOM 640 C C . PHE A 1 83 ? 4.942 -7.611 6.188 1.00 91.75 83 PHE A C 1
ATOM 642 O O . PHE A 1 83 ? 3.928 -7.945 6.796 1.00 91.75 83 PHE A O 1
ATOM 649 N N . LEU A 1 84 ? 6.168 -7.819 6.682 1.00 94.19 84 LEU A N 1
ATOM 650 C CA . LEU A 1 84 ? 6.411 -8.514 7.950 1.00 94.19 84 LEU A CA 1
ATOM 651 C C . LEU A 1 84 ? 5.798 -7.769 9.143 1.00 94.19 84 LEU A C 1
ATOM 653 O O . LEU A 1 84 ? 5.135 -8.387 9.977 1.00 94.19 84 LEU A O 1
ATOM 657 N N . GLY A 1 85 ? 5.958 -6.443 9.202 1.00 92.69 85 GLY A N 1
ATOM 658 C CA . GLY A 1 85 ? 5.364 -5.627 10.263 1.00 92.69 85 GLY A CA 1
ATOM 659 C C . GLY A 1 85 ? 3.834 -5.681 10.258 1.00 92.69 85 GLY A C 1
ATOM 660 O O . GLY A 1 85 ? 3.206 -5.866 11.301 1.00 92.69 85 GLY A O 1
ATOM 661 N N . SER A 1 86 ? 3.222 -5.595 9.076 1.00 92.44 86 SER A N 1
ATOM 662 C CA . SER A 1 86 ? 1.762 -5.670 8.944 1.00 92.44 86 SER A CA 1
ATOM 663 C C . SER A 1 86 ? 1.236 -7.068 9.274 1.00 92.44 86 SER A C 1
ATOM 665 O O . SER A 1 86 ? 0.216 -7.196 9.951 1.00 92.44 86 SER A O 1
ATOM 667 N N . LEU A 1 87 ? 1.955 -8.118 8.869 1.00 93.75 87 LEU A N 1
ATOM 668 C CA . LEU A 1 87 ? 1.611 -9.503 9.185 1.00 93.75 87 LEU A CA 1
ATOM 669 C C . LEU A 1 87 ? 1.645 -9.752 10.696 1.00 93.75 87 LEU A C 1
ATOM 671 O O . LEU A 1 87 ? 0.722 -10.358 11.238 1.00 93.75 87 LEU A O 1
ATOM 675 N N . TYR A 1 88 ? 2.661 -9.232 11.391 1.00 93.75 88 TYR A N 1
ATOM 676 C CA . TYR A 1 88 ? 2.765 -9.331 12.846 1.00 93.75 88 TYR A CA 1
ATOM 677 C C . TYR A 1 88 ? 1.561 -8.700 13.562 1.00 93.75 88 TYR A C 1
ATOM 679 O O . TYR A 1 88 ? 0.999 -9.308 14.479 1.00 93.75 88 TYR A O 1
ATOM 687 N N . ILE A 1 89 ? 1.111 -7.519 13.117 1.00 91.88 89 ILE A N 1
ATOM 688 C CA . ILE A 1 89 ? -0.079 -6.854 13.673 1.00 91.88 89 ILE A CA 1
ATOM 689 C C . ILE A 1 89 ? -1.326 -7.711 13.442 1.00 91.88 89 ILE A C 1
ATOM 691 O O . ILE A 1 89 ? -2.083 -7.959 14.382 1.00 91.88 89 ILE A O 1
ATOM 695 N N . VAL A 1 90 ? -1.525 -8.208 12.217 1.00 92.38 90 VAL A N 1
ATOM 696 C CA . VAL A 1 90 ? -2.688 -9.041 11.878 1.00 92.38 90 VAL A CA 1
ATOM 697 C C . VAL A 1 90 ? -2.721 -10.307 12.731 1.00 92.38 90 VAL A C 1
ATOM 699 O O . VAL A 1 90 ? -3.759 -10.610 13.313 1.00 92.38 90 VAL A O 1
ATOM 702 N N . VAL A 1 91 ? -1.595 -11.011 12.880 1.00 93.00 91 VAL A N 1
ATOM 703 C CA . VAL A 1 91 ? -1.506 -12.224 13.710 1.00 93.00 91 VAL A CA 1
ATOM 704 C C . VAL A 1 91 ? -1.786 -11.914 15.182 1.00 93.00 91 VAL A C 1
ATOM 706 O O . VAL A 1 91 ? -2.548 -12.634 15.827 1.00 93.00 91 VAL A O 1
ATOM 709 N N . THR A 1 92 ? -1.224 -10.826 15.711 1.00 91.81 92 THR A N 1
ATOM 710 C CA . THR A 1 92 ? -1.404 -10.430 17.117 1.00 91.81 92 THR A CA 1
ATOM 711 C C . THR A 1 92 ? -2.865 -10.091 17.424 1.00 91.81 92 THR A C 1
ATOM 713 O O . THR A 1 92 ? -3.423 -10.568 18.415 1.00 91.81 92 THR A O 1
ATOM 716 N N . VAL A 1 93 ? -3.524 -9.329 16.545 1.00 89.50 93 VAL A N 1
ATOM 717 C CA . VAL A 1 93 ? -4.942 -8.967 16.703 1.00 89.50 93 VAL A CA 1
ATOM 718 C C . VAL A 1 93 ? -5.859 -10.169 16.453 1.00 89.50 93 VAL A C 1
ATOM 720 O O . VAL A 1 93 ? -6.856 -10.332 17.153 1.00 89.50 93 VAL A O 1
ATOM 723 N N . ALA A 1 94 ? -5.529 -11.042 15.496 1.00 87.62 94 ALA A N 1
ATOM 724 C CA . ALA A 1 94 ? -6.318 -12.239 15.207 1.00 87.62 94 ALA A CA 1
ATOM 725 C C . ALA A 1 94 ? -6.274 -13.264 16.352 1.00 87.62 94 ALA A C 1
ATOM 727 O O . ALA A 1 94 ? -7.278 -13.933 16.610 1.00 87.62 94 ALA A O 1
ATOM 728 N N . ARG A 1 95 ? -5.137 -13.372 17.053 1.00 91.94 95 ARG A N 1
ATOM 729 C CA . ARG A 1 95 ? -4.934 -14.336 18.143 1.00 91.94 95 ARG A CA 1
ATOM 730 C C . ARG A 1 95 ? -5.621 -13.925 19.450 1.00 91.94 95 ARG A C 1
ATOM 732 O O . ARG A 1 95 ? -6.045 -14.803 20.198 1.00 91.94 95 ARG A O 1
ATOM 739 N N . SER A 1 96 ? -5.776 -12.628 19.727 1.00 91.06 96 SER A N 1
ATOM 740 C CA . SER A 1 96 ? -6.430 -12.154 20.956 1.00 91.06 96 SER A CA 1
ATOM 741 C C . SER A 1 96 ? -7.909 -11.818 20.748 1.00 91.06 96 SER A C 1
ATOM 743 O O . SER A 1 96 ? -8.267 -10.869 20.048 1.00 91.06 96 SER A O 1
ATOM 745 N N . ARG A 1 97 ? -8.797 -12.567 21.418 1.00 83.56 97 ARG A N 1
ATOM 746 C CA . ARG A 1 97 ? -10.246 -12.294 21.396 1.00 83.56 97 ARG A CA 1
ATOM 747 C C . ARG A 1 97 ? -10.603 -10.953 22.041 1.00 83.56 97 ARG A C 1
ATOM 749 O O . ARG A 1 97 ? -11.517 -10.296 21.550 1.00 83.56 97 ARG A O 1
ATOM 756 N N . GLU A 1 98 ? -9.882 -10.544 23.083 1.00 83.56 98 GLU A N 1
ATOM 757 C CA . GLU A 1 98 ? -10.117 -9.274 23.783 1.00 83.56 98 GLU A CA 1
ATOM 758 C C . GLU A 1 98 ? -9.758 -8.070 22.913 1.00 83.56 98 GLU A C 1
ATOM 760 O O . GLU A 1 98 ? -10.536 -7.121 22.812 1.00 83.56 98 GLU A O 1
ATOM 765 N N . LEU A 1 99 ? -8.623 -8.129 22.206 1.00 77.12 99 LEU A N 1
ATOM 766 C CA . LEU A 1 99 ? -8.233 -7.061 21.283 1.00 77.12 99 LEU A CA 1
ATOM 767 C C . LEU A 1 99 ? -9.262 -6.932 20.159 1.00 77.12 99 LEU A C 1
ATOM 769 O O . LEU A 1 99 ? -9.685 -5.830 19.825 1.00 77.12 99 LEU A O 1
ATOM 773 N N . ARG A 1 100 ? -9.751 -8.059 19.639 1.00 77.25 100 ARG A N 1
ATOM 774 C CA . ARG A 1 100 ? -10.751 -8.104 18.568 1.00 77.25 100 ARG A CA 1
ATOM 775 C C . ARG A 1 100 ? -12.141 -7.606 18.992 1.00 77.25 100 ARG A C 1
ATOM 777 O O . ARG A 1 100 ? -12.975 -7.329 18.127 1.00 77.25 100 ARG A O 1
ATOM 784 N N . ALA A 1 101 ? -12.422 -7.497 20.290 1.00 77.50 101 ALA A N 1
ATOM 785 C CA . ALA A 1 101 ? -13.656 -6.892 20.787 1.00 77.50 101 ALA A CA 1
ATOM 786 C C . ALA A 1 101 ? -13.626 -5.359 20.674 1.00 77.50 101 ALA A C 1
ATOM 788 O O . ALA A 1 101 ? -14.659 -4.745 20.413 1.00 77.50 101 ALA A O 1
ATOM 789 N N . ARG A 1 102 ? -12.442 -4.741 20.784 1.00 80.00 102 ARG A N 1
ATOM 790 C CA . ARG A 1 102 ? -12.300 -3.283 20.742 1.00 80.00 102 ARG A CA 1
ATOM 791 C C . ARG A 1 102 ? -12.355 -2.757 19.311 1.00 80.00 102 ARG A C 1
ATOM 793 O O . ARG A 1 102 ? -11.671 -3.245 18.412 1.00 80.00 102 ARG A O 1
ATOM 800 N N . VAL A 1 103 ? -13.128 -1.691 19.127 1.00 79.12 103 VAL A N 1
ATOM 801 C CA . VAL A 1 103 ? -13.350 -1.036 17.828 1.00 79.12 103 VAL A CA 1
ATOM 802 C C . VAL A 1 103 ? -12.041 -0.562 17.192 1.00 79.12 103 VAL A C 1
ATOM 804 O O . VAL A 1 103 ? -11.796 -0.817 16.015 1.00 79.12 103 VAL A O 1
ATOM 807 N N . TYR A 1 104 ? -11.166 0.058 17.986 1.00 81.81 104 TYR A N 1
ATOM 808 C CA . TYR A 1 104 ? -9.872 0.567 17.529 1.00 81.81 104 TYR A CA 1
ATOM 809 C C . TYR A 1 104 ? -9.011 -0.514 16.854 1.00 81.81 104 TYR A C 1
ATOM 811 O O . TYR A 1 104 ? -8.499 -0.311 15.756 1.00 81.81 104 TYR A O 1
ATOM 819 N N . HIS A 1 105 ? -8.916 -1.702 17.458 1.00 85.75 105 HIS A N 1
ATOM 820 C CA . HIS A 1 105 ? -8.120 -2.796 16.900 1.00 85.75 105 HIS A CA 1
ATOM 821 C C . HIS A 1 105 ? -8.713 -3.375 15.614 1.00 85.75 105 HIS A C 1
ATOM 823 O O . HIS A 1 105 ? -7.953 -3.836 14.766 1.00 85.75 105 HIS A O 1
ATOM 829 N N . ARG A 1 106 ? -10.040 -3.326 15.425 1.00 83.81 106 ARG A N 1
ATOM 830 C CA . ARG A 1 106 ? -10.676 -3.740 14.162 1.00 83.81 106 ARG A CA 1
ATOM 831 C C . ARG A 1 106 ? -10.321 -2.798 13.012 1.00 83.81 106 ARG A C 1
ATOM 833 O O . ARG A 1 106 ? -9.973 -3.281 11.938 1.00 83.81 106 ARG A O 1
ATOM 840 N N . LEU A 1 107 ? -10.334 -1.483 13.252 1.00 85.44 107 LEU A N 1
ATOM 841 C CA . LEU A 1 107 ? -9.879 -0.492 12.266 1.00 85.44 107 LEU A CA 1
ATOM 842 C C . LEU A 1 107 ? -8.394 -0.677 11.940 1.00 85.44 107 LEU A C 1
ATOM 844 O O . LEU A 1 107 ? -8.022 -0.698 10.768 1.00 85.44 107 LEU A O 1
ATOM 848 N N . CYS A 1 108 ? -7.552 -0.869 12.962 1.00 87.25 108 CYS A N 1
ATOM 849 C CA . CYS A 1 108 ? -6.136 -1.170 12.749 1.00 87.25 108 CYS A CA 1
ATOM 850 C C . CYS A 1 108 ? -5.942 -2.448 11.925 1.00 87.25 108 CYS A C 1
ATOM 852 O O . CYS A 1 108 ? -5.104 -2.460 11.032 1.00 87.25 108 CYS A O 1
ATOM 854 N N . LEU A 1 109 ? -6.735 -3.498 12.168 1.00 88.88 109 LEU A N 1
ATOM 855 C CA . LEU A 1 109 ? -6.674 -4.736 11.391 1.00 88.88 109 LEU A CA 1
ATOM 856 C C . LEU A 1 109 ? -7.008 -4.483 9.916 1.00 88.88 109 LEU A C 1
ATOM 858 O O . LEU A 1 109 ? -6.254 -4.922 9.052 1.00 88.88 109 LEU A O 1
ATOM 862 N N . ALA A 1 110 ? -8.088 -3.755 9.618 1.00 87.62 110 ALA A N 1
ATOM 863 C CA . ALA A 1 110 ? -8.471 -3.432 8.242 1.00 87.62 110 ALA A CA 1
ATOM 864 C C . ALA A 1 110 ? -7.387 -2.607 7.518 1.00 87.62 110 ALA A C 1
ATOM 866 O O . ALA A 1 110 ? -7.014 -2.913 6.384 1.00 87.62 110 ALA A O 1
ATOM 867 N N . MET A 1 111 ? -6.808 -1.622 8.209 1.00 89.25 111 MET A N 1
ATOM 868 C CA . MET A 1 111 ? -5.692 -0.828 7.697 1.00 89.25 111 MET A CA 1
ATOM 869 C C . MET A 1 111 ? -4.446 -1.692 7.431 1.00 89.25 111 MET A C 1
ATOM 871 O O . MET A 1 111 ? -3.833 -1.570 6.372 1.00 89.25 111 MET A O 1
ATOM 875 N N . SER A 1 112 ? -4.087 -2.596 8.348 1.00 91.38 112 SER A N 1
ATOM 876 C CA . SER A 1 112 ? -2.955 -3.516 8.174 1.00 91.38 112 SER A CA 1
ATOM 877 C C . SER A 1 112 ? -3.181 -4.535 7.054 1.00 91.38 112 SER A C 1
ATOM 879 O O . SER A 1 112 ? -2.238 -4.843 6.329 1.00 91.38 112 SER A O 1
ATOM 881 N N . LEU A 1 113 ? -4.411 -5.025 6.860 1.00 89.81 113 LEU A N 1
ATOM 882 C CA . LEU A 1 113 ? -4.759 -5.884 5.721 1.00 89.81 113 LEU A CA 1
ATOM 883 C C . LEU A 1 113 ? -4.566 -5.155 4.391 1.00 89.81 113 LEU A C 1
ATOM 885 O O . LEU A 1 113 ? -3.978 -5.709 3.464 1.00 89.81 113 LEU A O 1
ATOM 889 N N . ASN A 1 114 ? -5.005 -3.899 4.306 1.00 89.75 114 ASN A N 1
ATOM 890 C CA . ASN A 1 114 ? -4.783 -3.094 3.112 1.00 89.75 114 ASN A CA 1
ATOM 891 C C . ASN A 1 114 ? -3.282 -2.883 2.853 1.00 89.75 114 ASN A C 1
ATOM 893 O O . ASN A 1 114 ? -2.818 -3.066 1.730 1.00 89.75 114 ASN A O 1
ATOM 897 N N . SER A 1 115 ? -2.496 -2.587 3.893 1.00 90.00 115 SER A N 1
ATOM 898 C CA . SER A 1 115 ? -1.035 -2.487 3.780 1.00 90.00 115 SER A CA 1
ATOM 899 C C . SER A 1 115 ? -0.378 -3.787 3.299 1.00 90.00 115 SER A C 1
ATOM 901 O O . SER A 1 115 ? 0.543 -3.720 2.490 1.00 90.00 115 SER A O 1
ATOM 903 N N . LEU A 1 116 ? -0.859 -4.964 3.723 1.00 91.25 116 LEU A N 1
ATOM 904 C CA . LEU A 1 116 ? -0.363 -6.256 3.225 1.00 91.25 116 LEU A CA 1
ATOM 905 C C . LEU A 1 116 ? -0.595 -6.420 1.723 1.00 91.25 116 LEU A C 1
ATOM 907 O O . LEU A 1 116 ? 0.323 -6.812 1.001 1.00 91.25 116 LEU A O 1
ATOM 911 N N . ILE A 1 117 ? -1.801 -6.084 1.257 1.00 90.25 117 ILE A N 1
ATOM 912 C CA . ILE A 1 117 ? -2.145 -6.107 -0.168 1.00 90.25 117 ILE A CA 1
ATOM 913 C C . ILE A 1 117 ? -1.215 -5.154 -0.931 1.00 90.25 117 ILE A C 1
ATOM 915 O O . ILE A 1 117 ? -0.612 -5.547 -1.926 1.00 90.25 117 ILE A O 1
ATOM 919 N N . TYR A 1 118 ? -1.006 -3.939 -0.418 1.00 89.00 118 TYR A N 1
ATOM 920 C CA . TYR A 1 118 ? -0.084 -2.965 -1.005 1.00 89.00 118 TYR A CA 1
ATOM 921 C C . TYR A 1 118 ? 1.352 -3.466 -1.107 1.00 89.00 118 TYR A C 1
ATOM 923 O O . TYR A 1 118 ? 1.969 -3.363 -2.167 1.00 89.00 118 TYR A O 1
ATOM 931 N N . SER A 1 119 ? 1.885 -4.025 -0.026 1.00 89.44 119 SER A N 1
ATOM 932 C CA . SER A 1 119 ? 3.232 -4.586 -0.016 1.00 89.44 119 SER A CA 1
ATOM 933 C C . SER A 1 119 ? 3.377 -5.734 -1.017 1.00 89.44 119 SER A C 1
ATOM 935 O O . SER A 1 119 ? 4.396 -5.802 -1.703 1.00 89.44 119 SER A O 1
ATOM 937 N N . ALA A 1 120 ? 2.358 -6.587 -1.166 1.00 88.38 120 ALA A N 1
ATOM 938 C CA . ALA A 1 120 ? 2.353 -7.652 -2.168 1.00 88.38 120 ALA A CA 1
ATOM 939 C C . ALA A 1 120 ? 2.368 -7.094 -3.602 1.00 88.38 120 ALA A C 1
ATOM 941 O O . ALA A 1 120 ? 3.155 -7.554 -4.430 1.00 88.38 120 ALA A O 1
ATOM 942 N N . ILE A 1 121 ? 1.574 -6.054 -3.881 1.00 88.88 121 ILE A N 1
ATOM 943 C CA . ILE A 1 121 ? 1.558 -5.371 -5.183 1.00 88.88 121 ILE A CA 1
ATOM 944 C C . ILE A 1 121 ? 2.921 -4.756 -5.495 1.00 88.88 121 ILE A C 1
ATOM 946 O O . ILE A 1 121 ? 3.420 -4.929 -6.598 1.00 88.88 121 ILE A O 1
ATOM 950 N N . PHE A 1 122 ? 3.546 -4.043 -4.555 1.00 85.19 122 PHE A N 1
ATOM 951 C CA . PHE A 1 122 ? 4.857 -3.427 -4.795 1.00 85.19 122 PHE A CA 1
ATOM 952 C C . PHE A 1 122 ? 5.967 -4.463 -4.981 1.00 85.19 122 PHE A C 1
ATOM 954 O O . PHE A 1 122 ? 6.894 -4.244 -5.761 1.00 85.19 122 PHE A O 1
ATOM 961 N N . PHE A 1 123 ? 5.863 -5.606 -4.304 1.00 86.44 123 PHE A N 1
ATOM 962 C CA . PHE A 1 123 ? 6.797 -6.708 -4.482 1.00 86.44 123 PHE A CA 1
ATOM 963 C C . PHE A 1 123 ? 6.673 -7.341 -5.877 1.00 86.44 123 PHE A C 1
ATOM 965 O O . PHE A 1 123 ? 7.689 -7.524 -6.559 1.00 86.44 123 PHE A O 1
ATOM 972 N N . TRP A 1 124 ? 5.436 -7.611 -6.314 1.00 84.31 124 TRP A N 1
ATOM 973 C CA . TRP A 1 124 ? 5.127 -8.238 -7.604 1.00 84.31 124 TRP A CA 1
ATOM 974 C C . TRP A 1 124 ? 5.117 -7.248 -8.777 1.00 84.31 124 TRP A C 1
ATOM 976 O O . TRP A 1 124 ? 5.220 -7.654 -9.926 1.00 84.31 124 TRP A O 1
ATOM 986 N N . GLY A 1 125 ? 5.024 -5.945 -8.526 1.00 82.19 125 GLY A N 1
ATOM 987 C CA . GLY A 1 125 ? 4.673 -4.969 -9.558 1.00 82.19 125 GLY A CA 1
ATOM 988 C C . GLY A 1 125 ? 5.673 -4.863 -10.707 1.00 82.19 125 GLY A C 1
ATOM 989 O O . GLY A 1 125 ? 5.277 -4.647 -11.845 1.00 82.19 125 GLY A O 1
ATOM 990 N N . THR A 1 126 ? 6.962 -5.081 -10.439 1.00 82.00 126 THR A N 1
ATOM 991 C CA . THR A 1 126 ? 7.989 -5.152 -11.498 1.00 82.00 126 THR A CA 1
ATOM 992 C C . THR A 1 126 ? 7.882 -6.425 -12.329 1.00 82.00 126 THR A C 1
ATOM 994 O O . THR A 1 126 ? 8.155 -6.401 -13.521 1.00 82.00 126 THR A O 1
ATOM 997 N N . TRP A 1 127 ? 7.454 -7.529 -11.718 1.00 83.94 127 TRP A N 1
ATOM 998 C CA . TRP A 1 127 ? 7.327 -8.828 -12.378 1.00 83.94 127 TRP A CA 1
ATOM 999 C C . TRP A 1 127 ? 5.998 -8.992 -13.115 1.00 83.94 127 TRP A C 1
ATOM 1001 O O . TRP A 1 127 ? 5.928 -9.768 -14.057 1.00 83.94 127 TRP A O 1
ATOM 1011 N N . ALA A 1 128 ? 4.952 -8.271 -12.706 1.00 85.19 128 ALA A N 1
ATOM 1012 C CA . ALA A 1 128 ? 3.616 -8.346 -13.294 1.00 85.19 128 ALA A CA 1
ATOM 1013 C C . ALA A 1 128 ? 3.477 -7.587 -14.628 1.00 85.19 128 ALA A C 1
ATOM 1015 O O . ALA A 1 128 ? 2.470 -7.766 -15.318 1.00 85.19 128 ALA A O 1
ATOM 1016 N N . MET A 1 129 ? 4.481 -6.792 -15.018 1.00 85.62 129 MET A N 1
ATOM 1017 C CA . MET A 1 129 ? 4.524 -6.144 -16.330 1.00 85.62 129 MET A CA 1
ATOM 1018 C C . MET A 1 129 ? 4.700 -7.166 -17.468 1.00 85.62 129 MET A C 1
ATOM 1020 O O . MET A 1 129 ? 5.563 -8.041 -17.346 1.00 85.62 129 MET A O 1
ATOM 1024 N N . PRO A 1 130 ? 3.952 -7.033 -18.581 1.00 85.31 130 PRO A N 1
ATOM 1025 C CA . PRO A 1 130 ? 4.145 -7.828 -19.791 1.00 85.31 130 PRO A CA 1
ATOM 1026 C C . PRO A 1 130 ? 5.569 -7.691 -20.338 1.00 85.31 130 PRO A C 1
ATOM 1028 O O . PRO A 1 130 ? 6.065 -6.577 -20.515 1.00 85.31 130 PRO A O 1
ATOM 1031 N N . ALA A 1 131 ? 6.223 -8.821 -20.617 1.00 82.38 131 ALA A N 1
ATOM 1032 C CA . ALA A 1 131 ? 7.573 -8.844 -21.192 1.00 82.38 131 ALA A CA 1
ATOM 1033 C C . ALA A 1 131 ? 7.612 -8.331 -22.646 1.00 82.38 131 ALA A C 1
ATOM 1035 O O . ALA A 1 131 ? 8.652 -7.896 -23.131 1.00 82.38 131 ALA A O 1
ATOM 1036 N N . ASP A 1 132 ? 6.471 -8.378 -23.332 1.00 80.81 132 ASP A N 1
ATOM 1037 C CA . ASP A 1 132 ? 6.254 -7.963 -24.718 1.00 80.81 132 ASP A CA 1
ATOM 1038 C C . ASP A 1 132 ? 5.937 -6.464 -24.876 1.00 80.81 132 ASP A C 1
ATOM 1040 O O . ASP A 1 132 ? 5.859 -5.964 -26.000 1.00 80.81 132 ASP A O 1
ATOM 1044 N N . ALA A 1 133 ? 5.773 -5.715 -23.779 1.00 78.69 133 ALA A N 1
ATOM 1045 C CA . ALA A 1 133 ? 5.474 -4.288 -23.855 1.00 78.69 133 ALA A CA 1
ATOM 1046 C C . ALA A 1 133 ? 6.704 -3.441 -24.225 1.00 78.69 133 ALA A C 1
ATOM 1048 O O . ALA A 1 133 ? 7.793 -3.577 -23.665 1.00 78.69 133 ALA A O 1
ATOM 1049 N N . ILE A 1 134 ? 6.508 -2.491 -25.143 1.00 69.25 134 ILE A N 1
ATOM 1050 C CA . ILE A 1 134 ? 7.523 -1.495 -25.504 1.00 69.25 134 ILE A CA 1
ATOM 1051 C C . ILE A 1 134 ? 7.804 -0.625 -24.271 1.00 69.25 134 ILE A C 1
ATOM 1053 O O . ILE A 1 134 ? 6.910 0.057 -23.775 1.00 69.25 134 ILE A O 1
ATOM 1057 N N . GLY A 1 135 ? 9.043 -0.653 -23.775 1.00 68.88 135 GLY A N 1
ATOM 1058 C CA . GLY A 1 135 ? 9.421 0.028 -22.531 1.00 68.88 135 GLY A CA 1
ATOM 1059 C C . GLY A 1 135 ? 9.174 -0.793 -21.262 1.00 68.88 135 GLY A C 1
ATOM 1060 O O . GLY A 1 135 ? 9.168 -0.221 -20.173 1.00 68.88 135 GLY A O 1
ATOM 1061 N N . ALA A 1 136 ? 8.980 -2.112 -21.382 1.00 64.75 136 ALA A N 1
ATOM 1062 C CA . ALA A 1 136 ? 8.969 -3.024 -20.246 1.00 64.75 136 ALA A CA 1
ATOM 1063 C C . ALA A 1 136 ? 10.220 -2.790 -19.379 1.00 64.75 136 ALA A C 1
ATOM 1065 O O . ALA A 1 136 ? 11.358 -2.920 -19.838 1.00 64.75 136 ALA A O 1
ATOM 1066 N N . GLY A 1 137 ? 10.001 -2.365 -18.131 1.00 68.69 137 GLY A N 1
ATOM 1067 C CA . GLY A 1 137 ? 11.078 -2.078 -17.191 1.00 68.69 137 GLY A CA 1
ATOM 1068 C C . GLY A 1 137 ? 11.922 -3.320 -16.888 1.00 68.69 137 GLY A C 1
ATOM 1069 O O . GLY A 1 137 ? 11.545 -4.456 -17.178 1.00 68.69 137 GLY A O 1
ATOM 1070 N N . TYR A 1 138 ? 13.078 -3.117 -16.257 1.00 71.69 138 TYR A N 1
ATOM 1071 C CA . TYR A 1 138 ? 13.947 -4.226 -15.862 1.00 71.69 138 TYR A CA 1
ATOM 1072 C C . TYR A 1 138 ? 13.208 -5.214 -14.937 1.00 71.69 138 TYR A C 1
ATOM 1074 O O . TYR A 1 138 ? 12.766 -4.843 -13.850 1.00 71.69 138 TYR A O 1
ATOM 1082 N N . GLY A 1 139 ? 13.118 -6.482 -15.358 1.00 74.69 139 GLY A N 1
ATOM 1083 C CA . GLY A 1 139 ? 12.488 -7.564 -14.589 1.00 74.69 139 GLY A CA 1
ATOM 1084 C C . GLY A 1 139 ? 11.022 -7.862 -14.926 1.00 74.69 139 GLY A C 1
ATOM 1085 O O . GLY A 1 139 ? 10.392 -8.607 -14.177 1.00 74.69 139 GLY A O 1
ATOM 1086 N N . ALA A 1 140 ? 10.490 -7.320 -16.024 1.00 83.06 140 ALA A N 1
ATOM 1087 C CA . ALA A 1 140 ? 9.174 -7.675 -16.552 1.00 83.06 140 ALA A CA 1
ATOM 1088 C C . ALA A 1 140 ? 9.142 -9.126 -17.069 1.00 83.06 140 ALA A C 1
ATOM 1090 O O . ALA A 1 140 ? 9.922 -9.502 -17.942 1.00 83.06 140 ALA A O 1
ATOM 1091 N N . SER A 1 141 ? 8.243 -9.946 -16.520 1.00 85.56 141 SER A N 1
ATOM 1092 C CA . SER A 1 141 ? 8.052 -11.355 -16.907 1.00 85.56 141 SER A CA 1
ATOM 1093 C C . SER A 1 141 ? 6.571 -11.769 -16.882 1.00 85.56 141 SER A C 1
ATOM 1095 O O . SER A 1 141 ? 6.252 -12.958 -16.906 1.00 85.56 141 SER A O 1
ATOM 1097 N N . GLY A 1 142 ? 5.665 -10.800 -16.773 1.00 85.81 142 GLY A N 1
ATOM 1098 C CA . GLY A 1 142 ? 4.235 -11.007 -16.606 1.00 85.81 142 GLY A CA 1
ATOM 1099 C C . GLY A 1 142 ? 3.485 -11.064 -17.931 1.00 85.81 142 GLY A C 1
ATOM 1100 O O . GLY A 1 142 ? 4.065 -11.190 -19.007 1.00 85.81 142 GLY A O 1
ATOM 1101 N N . THR A 1 143 ? 2.164 -10.944 -17.835 1.00 89.81 143 THR A N 1
ATOM 1102 C CA . THR A 1 143 ? 1.226 -10.893 -18.964 1.00 89.81 143 THR A CA 1
ATOM 1103 C C . THR A 1 143 ? 0.337 -9.651 -18.857 1.00 89.81 143 THR A C 1
ATOM 1105 O O . THR A 1 143 ? 0.283 -8.992 -17.817 1.00 89.81 143 THR A O 1
ATOM 1108 N N . TRP A 1 144 ? -0.428 -9.340 -19.904 1.00 88.88 144 TRP A N 1
ATOM 1109 C CA . TRP A 1 144 ? -1.427 -8.263 -19.851 1.00 88.88 144 TRP A CA 1
ATOM 1110 C C . TRP A 1 144 ? -2.461 -8.460 -18.735 1.00 88.88 144 TRP A C 1
ATOM 1112 O O . TRP A 1 144 ? -2.822 -7.500 -18.061 1.00 88.88 144 TRP A O 1
ATOM 1122 N N . SER A 1 145 ? -2.850 -9.707 -18.452 1.00 89.62 145 SER A N 1
ATOM 1123 C CA . SER A 1 145 ? -3.783 -10.017 -17.363 1.00 89.62 145 SER A CA 1
ATOM 1124 C C . SER A 1 145 ? -3.211 -9.664 -15.984 1.00 89.62 145 SER A C 1
ATOM 1126 O O . SER A 1 145 ? -3.912 -9.081 -15.155 1.00 89.62 145 SER A O 1
ATOM 1128 N N . THR A 1 146 ? -1.926 -9.945 -15.733 1.00 89.06 146 THR A N 1
ATOM 1129 C CA . THR A 1 146 ? -1.288 -9.569 -14.459 1.00 89.06 146 THR A CA 1
ATOM 1130 C C . THR A 1 146 ? -1.131 -8.058 -14.326 1.00 89.06 146 THR A C 1
ATOM 1132 O O . THR A 1 146 ? -1.275 -7.532 -13.224 1.00 89.06 146 THR A O 1
ATOM 1135 N N . CYS A 1 147 ? -0.905 -7.353 -15.436 1.00 88.31 147 CYS A N 1
ATOM 1136 C CA . CYS A 1 147 ? -0.859 -5.893 -15.462 1.00 88.31 147 CYS A CA 1
ATOM 1137 C C . CYS A 1 147 ? -2.223 -5.263 -15.139 1.00 88.31 147 CYS A C 1
ATOM 1139 O O . CYS A 1 147 ? -2.295 -4.337 -14.332 1.00 88.31 147 CYS A O 1
ATOM 1141 N N . GLU A 1 148 ? -3.314 -5.778 -15.710 1.00 90.75 148 GLU A N 1
ATOM 1142 C CA . GLU A 1 148 ? -4.671 -5.307 -15.401 1.00 90.75 148 GLU A CA 1
ATOM 1143 C C . GLU A 1 148 ? -5.047 -5.576 -13.941 1.00 90.75 148 GLU A C 1
ATOM 1145 O O . GLU A 1 148 ? -5.535 -4.680 -13.247 1.00 90.75 148 GLU A O 1
ATOM 1150 N N . ALA A 1 149 ? -4.750 -6.779 -13.438 1.00 89.88 149 ALA A N 1
ATOM 1151 C CA . ALA A 1 149 ? -4.974 -7.127 -12.038 1.00 89.88 149 ALA A CA 1
ATOM 1152 C C . ALA A 1 149 ? -4.177 -6.213 -11.092 1.00 89.88 149 ALA A C 1
ATOM 1154 O O . ALA A 1 149 ? -4.709 -5.731 -10.089 1.00 89.88 149 ALA A O 1
ATOM 1155 N N . GLN A 1 150 ? -2.918 -5.919 -11.429 1.00 88.62 150 GLN A N 1
ATOM 1156 C CA . GLN A 1 150 ? -2.100 -4.965 -10.687 1.00 88.62 150 GLN A CA 1
ATOM 1157 C C . GLN A 1 150 ? -2.727 -3.566 -10.709 1.00 88.62 150 GLN A C 1
ATOM 1159 O O . GLN A 1 150 ? -2.845 -2.946 -9.654 1.00 88.62 150 GLN A O 1
ATOM 1164 N N . GLY A 1 151 ? -3.164 -3.079 -11.874 1.00 88.38 151 GLY A N 1
ATOM 1165 C CA . GLY A 1 151 ? -3.830 -1.783 -12.014 1.00 88.38 151 GLY A CA 1
ATOM 1166 C C . GLY A 1 151 ? -5.085 -1.669 -11.146 1.00 88.38 151 GLY A C 1
ATOM 1167 O O . GLY A 1 151 ? -5.247 -0.690 -10.416 1.00 88.38 151 GLY A O 1
ATOM 1168 N N . PHE A 1 152 ? -5.926 -2.705 -11.135 1.00 89.62 152 PHE A N 1
ATOM 1169 C CA . PHE A 1 152 ? -7.112 -2.770 -10.279 1.00 89.62 152 PHE A CA 1
ATOM 1170 C C . PHE A 1 152 ? -6.759 -2.693 -8.785 1.00 89.62 152 PHE A C 1
ATOM 1172 O O . PHE A 1 152 ? -7.332 -1.903 -8.033 1.00 89.62 152 PHE A O 1
ATOM 1179 N N . LEU A 1 153 ? -5.766 -3.464 -8.343 1.00 87.81 153 LEU A N 1
ATOM 1180 C CA . LEU A 1 153 ? -5.349 -3.477 -6.941 1.00 87.81 153 LEU A CA 1
ATOM 1181 C C . LEU A 1 153 ? -4.662 -2.164 -6.513 1.00 87.81 153 LEU A C 1
ATOM 1183 O O . LEU A 1 153 ? -4.819 -1.707 -5.380 1.00 87.81 153 LEU A O 1
ATOM 1187 N N . VAL A 1 154 ? -3.941 -1.510 -7.426 1.00 87.00 154 VAL A N 1
ATOM 1188 C CA . VAL A 1 154 ? -3.391 -0.156 -7.239 1.00 87.00 154 VAL A CA 1
ATOM 1189 C C . VAL A 1 154 ? -4.525 0.864 -7.091 1.00 87.00 154 VAL A C 1
ATOM 1191 O O . VAL A 1 154 ? -4.422 1.779 -6.265 1.00 87.00 154 VAL A O 1
ATOM 1194 N N . GLN A 1 155 ? -5.627 0.698 -7.822 1.00 87.38 155 GLN A N 1
ATOM 1195 C CA . GLN A 1 155 ? -6.803 1.554 -7.690 1.00 87.38 155 GLN A CA 1
ATOM 1196 C C . GLN A 1 155 ? -7.468 1.405 -6.315 1.00 87.38 155 GLN A C 1
ATOM 1198 O O . GLN A 1 155 ? -7.915 2.399 -5.756 1.00 87.38 155 GLN A O 1
ATOM 1203 N N . GLN A 1 156 ? -7.419 0.232 -5.676 1.00 84.56 156 GLN A N 1
ATOM 1204 C CA . GLN A 1 156 ? -7.959 0.002 -4.321 1.00 84.56 156 GLN A CA 1
ATOM 1205 C C . GLN A 1 156 ? -7.336 0.901 -3.223 1.00 84.56 156 GLN A C 1
ATOM 1207 O O . GLN A 1 156 ? -7.745 0.886 -2.062 1.00 84.56 156 GLN A O 1
ATOM 1212 N N . GLY A 1 157 ? -6.345 1.730 -3.559 1.00 81.19 157 GLY A N 1
ATOM 1213 C CA . GLY A 1 157 ? -5.639 2.631 -2.641 1.00 81.19 157 GLY A CA 1
ATOM 1214 C C . GLY A 1 157 ? -6.453 3.790 -2.111 1.00 81.19 157 GLY A C 1
ATOM 1215 O O . GLY A 1 157 ? -6.039 4.392 -1.123 1.00 81.19 157 GLY A O 1
ATOM 1216 N N . PHE A 1 158 ? -7.616 4.059 -2.703 1.00 81.94 158 PHE A N 1
ATOM 1217 C CA . PHE A 1 158 ? -8.589 4.994 -2.138 1.00 81.94 158 PHE A CA 1
ATOM 1218 C C . PHE A 1 158 ? -9.081 4.568 -0.749 1.00 81.94 158 PHE A C 1
ATOM 1220 O O . PHE A 1 158 ? -9.494 5.413 0.034 1.00 81.94 158 PHE A O 1
ATOM 1227 N N . SER A 1 159 ? -8.946 3.291 -0.386 1.00 83.56 159 SER A N 1
ATOM 1228 C CA . SER A 1 159 ? -9.278 2.808 0.958 1.00 83.56 159 SER A CA 1
ATOM 1229 C C . SER A 1 159 ? -8.402 3.415 2.066 1.00 83.56 159 SER A C 1
ATOM 1231 O O . SER A 1 159 ? -8.882 3.630 3.176 1.00 83.56 159 SER A O 1
ATOM 1233 N N . ALA A 1 160 ? -7.133 3.748 1.795 1.00 84.81 160 ALA A N 1
ATOM 1234 C CA . ALA A 1 160 ? -6.222 4.291 2.807 1.00 84.81 160 ALA A CA 1
ATOM 1235 C C . ALA A 1 160 ? -6.705 5.629 3.413 1.00 84.81 160 ALA A C 1
ATOM 1237 O O . ALA A 1 160 ? -6.850 5.694 4.637 1.00 84.81 160 ALA A O 1
ATOM 1238 N N . PRO A 1 161 ? -6.999 6.686 2.625 1.00 87.81 161 PRO A N 1
ATOM 1239 C CA . PRO A 1 161 ? -7.539 7.929 3.176 1.00 87.81 161 PRO A CA 1
ATOM 1240 C C . PRO A 1 161 ? -8.900 7.730 3.853 1.00 87.81 161 PRO A C 1
ATOM 1242 O O . PRO A 1 161 ? -9.147 8.372 4.873 1.00 87.81 161 PRO A O 1
ATOM 1245 N N . CYS A 1 162 ? -9.741 6.806 3.370 1.00 86.50 162 CYS A N 1
ATOM 1246 C CA . CYS A 1 162 ? -10.998 6.464 4.040 1.00 86.50 162 CYS A CA 1
ATOM 1247 C C . CYS A 1 162 ? -10.755 5.931 5.460 1.00 86.50 162 CYS A C 1
ATOM 1249 O O . CYS A 1 162 ? -11.390 6.404 6.403 1.00 86.50 162 CYS A O 1
ATOM 1251 N N . TYR A 1 163 ? -9.787 5.030 5.662 1.00 86.38 163 TYR A N 1
ATOM 1252 C CA . TYR A 1 163 ? -9.437 4.540 7.002 1.00 86.38 163 TYR A CA 1
ATOM 1253 C C . TYR A 1 163 ? -8.854 5.633 7.908 1.00 86.38 163 TYR A C 1
ATOM 1255 O O . TYR A 1 163 ? -9.192 5.688 9.091 1.00 86.38 163 TYR A O 1
ATOM 1263 N N . TYR A 1 164 ? -8.033 6.543 7.377 1.00 89.06 164 TYR A N 1
ATOM 1264 C CA . TYR A 1 164 ? -7.531 7.681 8.159 1.00 89.06 164 TYR A CA 1
ATOM 1265 C C . TYR A 1 164 ? -8.650 8.649 8.565 1.00 89.06 164 TYR A C 1
ATOM 1267 O O . TYR A 1 164 ? -8.708 9.068 9.723 1.00 89.06 164 TYR A O 1
ATOM 1275 N N . ALA A 1 165 ? -9.578 8.953 7.655 1.00 89.06 165 ALA A N 1
ATOM 1276 C CA . ALA A 1 165 ? -10.757 9.761 7.955 1.00 89.06 165 ALA A CA 1
ATOM 1277 C C . ALA A 1 165 ? -11.618 9.095 9.040 1.00 89.06 165 ALA A C 1
ATOM 1279 O O . ALA A 1 165 ? -11.996 9.735 10.022 1.00 89.06 165 ALA A O 1
ATOM 1280 N N . SER A 1 166 ? -11.830 7.785 8.922 1.00 86.00 166 SER A N 1
ATOM 1281 C CA . SER A 1 166 ? -12.544 6.960 9.901 1.00 86.0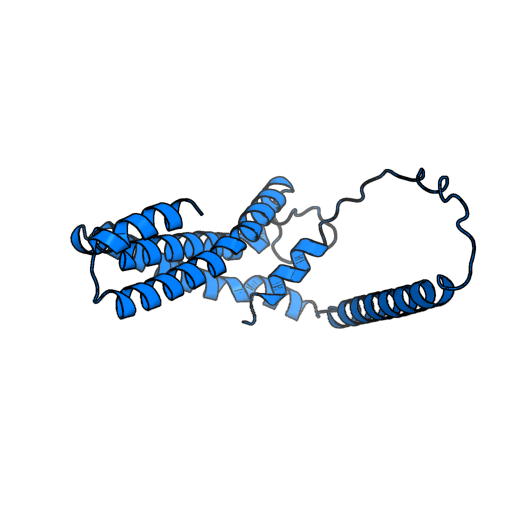0 166 SER A CA 1
ATOM 1282 C C . SER A 1 166 ? -11.914 7.024 11.290 1.00 86.00 166 SER A C 1
ATOM 1284 O O . SER A 1 166 ? -12.614 7.188 12.290 1.00 86.00 166 SER A O 1
ATOM 1286 N N . LEU A 1 167 ? -10.583 6.943 11.359 1.00 86.25 167 LEU A N 1
ATOM 1287 C CA . LEU A 1 167 ? -9.839 7.020 12.612 1.00 86.25 167 LEU A CA 1
ATOM 1288 C C . LEU A 1 167 ? -9.943 8.412 13.252 1.00 86.25 167 LEU A C 1
ATOM 1290 O O . LEU A 1 167 ? -10.122 8.529 14.466 1.00 86.25 167 LEU A O 1
ATOM 1294 N N . SER A 1 168 ? -9.888 9.469 12.437 1.00 89.88 168 SER A N 1
ATOM 1295 C CA . SER A 1 168 ? -10.064 10.842 12.916 1.00 89.88 168 SER A CA 1
ATOM 1296 C C . SER A 1 168 ? -11.471 11.059 13.488 1.00 89.88 168 SER A C 1
ATOM 1298 O O . SER A 1 168 ? -11.613 11.549 14.610 1.00 89.88 168 SER A O 1
ATOM 1300 N N . LEU A 1 169 ? -12.508 10.574 12.796 1.00 86.56 169 LEU A N 1
ATOM 1301 C CA . LEU A 1 169 ? -13.889 10.640 13.266 1.00 86.56 169 LEU A CA 1
ATOM 1302 C C . LEU A 1 169 ? -14.078 9.842 14.561 1.00 86.56 169 LEU A C 1
ATOM 1304 O O . LEU A 1 169 ? -14.722 10.323 15.493 1.00 86.56 169 LEU A O 1
ATOM 1308 N N . TYR A 1 170 ? -13.465 8.658 14.648 1.00 85.00 170 TYR A N 1
ATOM 1309 C CA . TYR A 1 170 ? -13.457 7.845 15.860 1.00 85.00 170 TYR A CA 1
ATOM 1310 C C . TYR A 1 170 ? -12.874 8.612 17.054 1.00 85.00 170 TYR A C 1
ATOM 1312 O O . TYR A 1 170 ? -13.504 8.650 18.109 1.00 85.00 170 TYR A O 1
ATOM 1320 N N . SER A 1 171 ? -11.720 9.271 16.891 1.00 87.50 171 SER A N 1
ATOM 1321 C CA . SER A 1 171 ? -11.103 10.058 17.969 1.00 87.50 171 SER A CA 1
ATOM 1322 C C . SER A 1 171 ? -11.964 11.249 18.411 1.00 87.50 171 SER A C 1
ATOM 1324 O O . SER A 1 171 ? -12.123 11.475 19.610 1.00 87.50 171 SER A O 1
ATOM 1326 N N . LEU A 1 172 ? -12.604 11.954 17.473 1.00 88.25 172 LEU A N 1
ATOM 1327 C CA . LEU A 1 172 ? -13.489 13.082 17.777 1.00 88.25 172 LEU A CA 1
ATOM 1328 C C . LEU A 1 172 ? -14.721 12.628 18.571 1.00 88.25 172 LEU A C 1
ATOM 1330 O O . LEU A 1 172 ? -15.083 13.232 19.584 1.00 88.25 172 LEU A O 1
ATOM 1334 N N . VAL A 1 173 ? -15.357 11.539 18.136 1.00 84.50 173 VAL A N 1
ATOM 1335 C CA . VAL A 1 173 ? -16.529 10.965 18.812 1.00 84.50 173 VAL A CA 1
ATOM 1336 C C . VAL A 1 173 ? -16.154 10.404 20.184 1.00 84.50 173 VAL A C 1
ATOM 1338 O O . VAL A 1 173 ? -16.925 10.576 21.129 1.00 84.50 173 VAL A O 1
ATOM 1341 N N . ALA A 1 174 ? -14.980 9.780 20.317 1.00 85.62 174 ALA A N 1
ATOM 1342 C CA . ALA A 1 174 ? -14.487 9.251 21.586 1.00 85.62 174 ALA A CA 1
ATOM 1343 C C . ALA A 1 174 ? -14.318 10.358 22.640 1.00 85.62 174 ALA A C 1
ATOM 1345 O O . ALA A 1 174 ? -14.802 10.199 23.762 1.00 85.62 174 ALA A O 1
ATOM 1346 N N . VAL A 1 175 ? -13.724 11.497 22.255 1.00 88.81 175 VAL A N 1
ATOM 1347 C CA . VAL A 1 175 ? -13.557 12.670 23.132 1.00 88.81 175 VAL A CA 1
ATOM 1348 C C . VAL A 1 175 ? -14.908 13.292 23.492 1.00 88.81 175 VAL A C 1
ATOM 1350 O O . VAL A 1 175 ? -15.155 13.602 24.653 1.00 88.81 175 VAL A O 1
ATOM 1353 N N . ARG A 1 176 ? -15.824 13.435 22.526 1.00 87.62 176 ARG A N 1
ATOM 1354 C CA . ARG A 1 176 ? -17.129 14.076 22.762 1.00 87.62 176 ARG A CA 1
ATOM 1355 C C . ARG A 1 176 ? -18.081 13.239 23.625 1.00 87.62 176 ARG A C 1
ATOM 1357 O O . ARG A 1 176 ? -18.894 13.803 24.351 1.00 87.62 176 ARG A O 1
ATOM 1364 N N . ASN A 1 177 ? -18.019 11.910 23.528 1.00 83.56 177 ASN A N 1
ATOM 1365 C CA . ASN A 1 177 ? -18.974 11.000 24.172 1.00 83.56 177 ASN A CA 1
ATOM 1366 C C . ASN A 1 177 ? -18.416 10.268 25.405 1.00 83.56 177 ASN A C 1
ATOM 1368 O O . ASN A 1 177 ? -19.026 9.281 25.820 1.00 83.56 177 ASN A O 1
ATOM 1372 N N . ASN A 1 178 ? -17.285 10.705 25.974 1.00 83.19 178 ASN A N 1
ATOM 1373 C CA . ASN A 1 178 ? -16.638 10.053 27.124 1.00 83.19 178 ASN A CA 1
ATOM 1374 C C . ASN A 1 178 ? -16.507 8.521 26.948 1.00 83.19 178 ASN A C 1
ATOM 1376 O O . ASN A 1 178 ? -16.821 7.759 27.857 1.00 83.19 178 ASN A O 1
ATOM 1380 N N . PHE A 1 179 ? -16.092 8.062 25.759 1.00 74.38 179 PHE A N 1
ATOM 1381 C CA . PHE A 1 179 ? -15.873 6.636 25.448 1.00 74.38 179 PHE A CA 1
ATOM 1382 C C . PHE A 1 179 ? -17.092 5.698 25.593 1.00 74.38 179 PHE A C 1
ATOM 1384 O O . PHE A 1 179 ? -16.935 4.502 25.830 1.00 74.38 179 PHE A O 1
ATOM 1391 N N . ASN A 1 180 ? -18.321 6.191 25.406 1.00 77.75 180 ASN A N 1
ATOM 1392 C CA . ASN A 1 180 ? -19.505 5.324 25.436 1.00 77.75 180 ASN A CA 1
ATOM 1393 C C . ASN A 1 180 ? -19.552 4.337 24.238 1.00 77.75 180 ASN A C 1
ATOM 1395 O O . ASN A 1 180 ? -19.916 4.709 23.115 1.00 77.75 180 ASN A O 1
ATOM 1399 N N . GLU A 1 181 ? -19.234 3.062 24.494 1.00 72.00 181 GLU A N 1
ATOM 1400 C CA . GLU A 1 181 ? -19.113 1.999 23.482 1.00 72.00 181 GLU A CA 1
ATOM 1401 C C . GLU A 1 181 ? -20.407 1.723 22.693 1.00 72.00 181 GLU A C 1
ATOM 1403 O O . GLU A 1 181 ? -20.352 1.381 21.507 1.00 72.00 181 GLU A O 1
ATOM 1408 N N . ALA A 1 182 ? -21.585 1.926 23.298 1.00 72.75 182 ALA A N 1
ATOM 1409 C CA . ALA A 1 182 ? -22.870 1.611 22.665 1.00 72.75 182 ALA A CA 1
ATOM 1410 C C . ALA A 1 182 ? -23.170 2.499 21.445 1.00 72.75 182 ALA A C 1
ATOM 1412 O O . ALA A 1 182 ? -23.778 2.051 20.472 1.00 72.75 182 ALA A O 1
ATOM 1413 N N . LYS A 1 183 ? -22.723 3.763 21.471 1.00 69.50 183 LYS A N 1
ATOM 1414 C CA . LYS A 1 183 ? -22.844 4.680 20.323 1.00 69.50 183 LYS A CA 1
ATOM 1415 C C . LYS A 1 183 ? -21.739 4.446 19.288 1.00 69.50 183 LYS A C 1
ATOM 1417 O O . LYS A 1 183 ? -21.969 4.659 18.099 1.00 69.50 183 LYS A O 1
ATOM 1422 N N . MET A 1 184 ? -20.570 3.969 19.719 1.00 71.88 184 MET A N 1
ATOM 1423 C CA . MET A 1 184 ? -19.431 3.681 18.838 1.00 71.88 184 MET A CA 1
ATOM 1424 C C . MET A 1 184 ? -19.657 2.443 17.959 1.00 71.88 184 MET A C 1
ATOM 1426 O O . MET A 1 184 ? -19.220 2.437 16.810 1.00 71.88 184 MET A O 1
ATOM 1430 N N . SER A 1 185 ? -20.380 1.424 18.437 1.00 70.56 185 SER A N 1
ATOM 1431 C CA . SER A 1 185 ? -20.635 0.210 17.643 1.00 70.56 185 SER A CA 1
ATOM 1432 C C . SER A 1 185 ? -21.511 0.460 16.405 1.00 70.56 185 SER A C 1
ATOM 1434 O O . SER A 1 185 ? -21.269 -0.131 15.354 1.00 70.56 185 SER A O 1
ATOM 1436 N N . ARG A 1 186 ? -22.483 1.383 16.479 1.00 69.88 186 ARG A N 1
ATOM 1437 C CA . ARG A 1 186 ? -23.326 1.763 15.327 1.00 69.88 186 ARG A CA 1
ATOM 1438 C C . ARG A 1 186 ? -22.544 2.529 14.264 1.00 69.88 186 ARG A C 1
ATOM 1440 O O . ARG A 1 186 ? -22.726 2.280 13.077 1.00 69.88 186 ARG A O 1
ATOM 1447 N N . LEU A 1 187 ? -21.649 3.421 14.691 1.00 70.94 187 LEU A N 1
ATOM 1448 C CA . LEU A 1 187 ? -20.753 4.135 13.782 1.00 70.94 187 LEU A CA 1
ATOM 1449 C C . LEU A 1 187 ? -19.819 3.156 13.056 1.00 70.94 187 LEU A C 1
ATOM 1451 O O . LEU A 1 187 ? -19.550 3.326 11.874 1.00 70.94 187 LEU A O 1
ATOM 1455 N N . LEU A 1 188 ? -19.379 2.094 13.740 1.00 69.19 188 LEU A N 1
ATOM 1456 C CA . LEU A 1 188 ? -18.547 1.051 13.144 1.00 69.19 188 LEU A CA 1
ATOM 1457 C C . LEU A 1 188 ? -19.268 0.269 12.036 1.00 69.19 188 LEU A C 1
ATOM 1459 O O . LEU A 1 188 ? -18.656 -0.032 11.016 1.00 69.19 188 LEU A O 1
ATOM 1463 N N . ALA A 1 189 ? -20.555 -0.045 12.214 1.00 67.56 189 ALA A N 1
ATOM 1464 C CA . ALA A 1 189 ? -21.350 -0.706 11.178 1.00 67.56 189 ALA A CA 1
ATOM 1465 C C . ALA A 1 189 ? -21.478 0.163 9.915 1.00 67.56 189 ALA A C 1
ATOM 1467 O O . ALA A 1 189 ? -21.419 -0.355 8.806 1.00 67.56 189 ALA A O 1
ATOM 1468 N N . PHE A 1 190 ? -21.586 1.483 10.088 1.00 68.62 190 PHE A N 1
ATOM 1469 C CA . PHE A 1 190 ? -21.562 2.435 8.977 1.00 68.62 190 PHE A CA 1
ATOM 1470 C C . PHE A 1 190 ? -20.175 2.512 8.318 1.00 68.62 190 PHE A C 1
ATOM 1472 O O . PHE A 1 190 ? -20.061 2.529 7.100 1.00 68.62 190 PHE A O 1
ATOM 1479 N N . LEU A 1 191 ? -19.114 2.492 9.124 1.00 67.06 191 LEU A N 1
ATOM 1480 C CA . LEU A 1 191 ? -17.725 2.575 8.670 1.00 67.06 191 LEU A CA 1
ATOM 1481 C C . LEU A 1 191 ? -17.226 1.336 7.918 1.00 67.06 191 LEU A C 1
ATOM 1483 O O . LEU A 1 191 ? -16.398 1.477 7.034 1.00 67.06 191 LEU A O 1
ATOM 1487 N N . HIS A 1 192 ? -17.702 0.137 8.260 1.00 66.56 192 HIS A N 1
ATOM 1488 C CA . HIS A 1 192 ? -17.396 -1.092 7.514 1.00 66.56 192 HIS A CA 1
ATOM 1489 C C . HIS A 1 192 ? -18.231 -1.249 6.228 1.00 66.56 192 HIS A C 1
ATOM 1491 O O . HIS A 1 192 ? -17.940 -2.136 5.432 1.00 66.56 192 HIS A O 1
ATOM 1497 N N . MET A 1 193 ? -19.294 -0.454 6.061 1.00 63.09 193 MET A N 1
ATOM 1498 C CA . MET A 1 193 ? -20.142 -0.453 4.862 1.00 63.09 193 MET A CA 1
ATOM 1499 C C . MET A 1 193 ? -19.575 0.441 3.745 1.00 63.09 193 MET A C 1
ATOM 1501 O O . MET A 1 193 ? -19.885 0.210 2.579 1.00 63.09 193 MET A O 1
ATOM 1505 N N . VAL A 1 194 ? -18.776 1.452 4.108 1.00 55.78 194 VAL A N 1
ATOM 1506 C CA . VAL A 1 194 ? -18.049 2.362 3.200 1.00 55.78 194 VAL A CA 1
ATOM 1507 C C . VAL A 1 194 ? -16.809 1.685 2.629 1.00 55.78 194 VAL A C 1
ATOM 1509 O O . VAL A 1 194 ? -16.576 1.858 1.413 1.00 55.78 194 VAL A O 1
#

pLDDT: mean 72.82, std 18.6, range [29.55, 94.19]

Sequence (194 aa):
VVSFEQKQYFVNSFSPPTKLRASQLNQQKPITSTAHTDVRSAVLQQNLRINLVCRAIQVTMQLTDGQNKALAFAPKPSATLSFLGSLYIVVTVARSRELRARVYHRLCLAMSLNSLIYSAIFFWGTWAMPADAIGAGYGASGTWSTCEAQGFLVQQGFSAPCYYASLSLYSLVAVRNNFNEAKMSRLLAFLHMV

Organism: NCBI:txid2749911

Secondary structure (DSSP, 8-state):
-HHHHHHHHHHTT--------S--SS------SSSHHHHHHHHHHHHHHHHHHHHHHHHTT---HHHHHHHHHTHHHHHHHHHHHHHHHHHHHHH-HHHHHSHHHHHHHHHHHHHHHHHHHHHHTTTSSBTTSTTPPTT--B-HHHHHHHHHHHHGGGHHHHHHHHHHHHHHHHHHTTT-HHHHHHHHHHHTT-

Radius of gyration: 23.94 Å; chains: 1; bounding box: 47×53×64 Å

Foldseek 3Di:
DVVVVVLVVVVVVPDDPPDDDPPPPDDDDDDDDDPPPVVVVVVVVVVVVVVVVVVVVVVVPPDDLVVLVCVLCVCLVVLVVLLVVLVVLLVVCVVDPVSVVDLVSVLSNVLSVLSNLVSVLSNCVLQQADPPDDCNGPNHPHHPVSNVVSNVSSVVCVVNVLSVVLVVVLVVCCVVVVNPVVVVVVSSVVSVVD